Protein AF-A0A016VET6-F1 (afdb_monomer_lite)

Sequence (284 aa):
MSGPTLKRLGGAPPDKSAARKPKLEPAQPAVIEPADFYKMEDEIARSTTHAELEKTFLRESSALRAVLQKFIEGSKEPCSSEVLLNIARMRRCSRLAHYATAQLRAETTSRLEQVEAKYLHLQNSSSEIQHLQKEINRCLQFSAGDEDIDLIPLDEFYASAPEGVSRPEMTKNNEHEQRLARLTWEIAQRKALVDTLTEQEGRRNVLISSINGKEQRLKSLRSKISLLMTAAKPVQEALGVGNASASSAEQRSLFSLLPHDLSVLYVQAEAYRDIMEGEAKRRT

Organism: NCBI:txid53326

Structure (mmCIF, N/CA/C/O backbone):
data_AF-A0A016VET6-F1
#
_entry.id   AF-A0A016VET6-F1
#
loop_
_atom_site.group_PDB
_atom_site.id
_atom_site.type_symbol
_atom_site.label_atom_id
_atom_site.label_alt_id
_atom_site.label_comp_id
_atom_site.label_asym_id
_atom_site.label_entity_id
_atom_site.label_seq_id
_atom_site.pdbx_PDB_ins_code
_atom_site.Cartn_x
_atom_site.Cartn_y
_atom_site.Cartn_z
_atom_site.occupancy
_atom_site.B_iso_or_equiv
_atom_site.auth_seq_id
_atom_site.auth_comp_id
_atom_site.auth_asym_id
_atom_site.auth_atom_id
_atom_site.pdbx_PDB_model_num
ATOM 1 N N . MET A 1 1 ? -17.974 -33.853 26.322 1.00 38.91 1 MET A N 1
ATOM 2 C CA . MET A 1 1 ? -18.615 -35.166 26.094 1.00 38.91 1 MET A CA 1
ATOM 3 C C . MET A 1 1 ? -18.037 -36.154 27.096 1.00 38.91 1 MET A C 1
ATOM 5 O O . MET A 1 1 ? -16.822 -36.214 27.208 1.00 38.91 1 MET A O 1
ATOM 9 N N . SER A 1 2 ? -18.922 -36.866 27.795 1.00 40.97 2 SER A N 1
ATOM 10 C CA . SER A 1 2 ? -18.695 -37.969 28.748 1.00 40.97 2 SER A CA 1
ATOM 11 C C . SER A 1 2 ? -18.086 -37.647 30.117 1.00 40.97 2 SER A C 1
ATOM 13 O O . SER A 1 2 ? -16.900 -37.378 30.260 1.00 40.97 2 SER A O 1
ATOM 15 N N . GLY A 1 3 ? -18.961 -37.725 31.126 1.00 35.00 3 GLY A N 1
ATOM 16 C CA . GLY A 1 3 ? -18.628 -37.770 32.546 1.00 35.00 3 GLY A CA 1
ATOM 17 C C . GLY A 1 3 ? -18.344 -39.195 33.061 1.00 35.00 3 GLY A C 1
ATOM 18 O O . GLY A 1 3 ? -17.611 -39.939 32.418 1.00 35.00 3 GLY A O 1
ATOM 19 N N . PRO A 1 4 ? -18.868 -39.572 34.241 1.00 44.50 4 PRO A N 1
ATOM 20 C CA . PRO A 1 4 ? -18.058 -39.981 35.387 1.00 44.50 4 PRO A CA 1
ATOM 21 C C . PRO A 1 4 ? -18.156 -41.477 35.727 1.00 44.50 4 PRO A C 1
ATOM 23 O O . PRO A 1 4 ? -19.183 -42.119 35.513 1.00 44.50 4 PRO A O 1
ATOM 26 N N . THR A 1 5 ? -17.105 -42.019 36.346 1.00 37.84 5 THR A N 1
ATOM 27 C CA . THR A 1 5 ? -17.044 -43.418 36.792 1.00 37.84 5 THR A CA 1
ATOM 28 C C . THR A 1 5 ? -17.677 -43.585 38.178 1.00 37.84 5 THR A C 1
ATOM 30 O O . THR A 1 5 ? -17.186 -43.046 39.169 1.00 37.84 5 THR A O 1
ATOM 33 N N . LEU A 1 6 ? -18.762 -44.362 38.252 1.00 37.06 6 LEU A N 1
ATOM 34 C CA . LEU A 1 6 ? -19.444 -44.789 39.479 1.00 37.06 6 LEU A CA 1
ATOM 35 C C . LEU A 1 6 ? -19.159 -46.271 39.793 1.00 37.06 6 LEU A C 1
ATOM 37 O O . LEU A 1 6 ? -19.281 -47.126 38.925 1.00 37.06 6 LEU A O 1
ATOM 41 N N . LYS A 1 7 ? -18.944 -46.521 41.094 1.00 37.91 7 LYS A N 1
ATOM 42 C CA . LYS A 1 7 ? -19.316 -47.697 41.915 1.00 37.91 7 LYS A CA 1
ATOM 43 C C . LYS A 1 7 ? -18.710 -49.082 41.639 1.00 37.91 7 LYS A C 1
ATOM 45 O O . LYS A 1 7 ? -18.922 -49.702 40.603 1.00 37.91 7 LYS A O 1
ATOM 50 N N . ARG A 1 8 ? -18.241 -49.690 42.738 1.00 34.94 8 ARG A N 1
ATOM 51 C CA . ARG A 1 8 ? -18.535 -51.098 43.046 1.00 34.94 8 ARG A CA 1
ATOM 52 C C . ARG A 1 8 ? -18.863 -51.294 44.536 1.00 34.94 8 ARG A C 1
ATOM 54 O O . ARG A 1 8 ? -18.097 -50.897 45.405 1.00 34.94 8 ARG A O 1
ATOM 61 N N . LEU A 1 9 ? -20.044 -51.868 44.773 1.00 33.50 9 LEU A N 1
ATOM 62 C CA . LEU A 1 9 ? -20.514 -52.562 45.987 1.00 33.50 9 LEU A CA 1
ATOM 63 C C . LEU A 1 9 ? -19.736 -53.897 46.100 1.00 33.50 9 LEU A C 1
ATOM 65 O O . LEU A 1 9 ? -19.260 -54.377 45.076 1.00 33.50 9 LEU A O 1
ATOM 69 N N . GLY A 1 10 ? -19.570 -54.612 47.210 1.00 31.25 10 GLY A N 1
ATOM 70 C CA . GLY A 1 10 ? -20.070 -54.579 48.582 1.00 31.25 10 GLY A CA 1
ATOM 71 C C . GLY A 1 10 ? -19.630 -55.897 49.265 1.00 31.25 10 GLY A C 1
ATOM 72 O O . GLY A 1 10 ? -19.151 -56.805 48.585 1.00 31.25 10 GLY A O 1
ATOM 73 N N . GLY A 1 11 ? -19.793 -56.011 50.586 1.00 30.23 11 GLY A N 1
ATOM 74 C CA . GLY A 1 11 ? -19.609 -57.268 51.328 1.00 30.23 11 GLY A CA 1
ATOM 75 C C . GLY A 1 11 ? -19.603 -57.076 52.851 1.00 30.23 11 GLY A C 1
ATOM 76 O O . GLY A 1 11 ? -18.660 -56.518 53.394 1.00 30.23 11 GLY A O 1
ATOM 77 N N . ALA A 1 12 ? -20.661 -57.542 53.518 1.00 34.06 12 ALA A N 1
ATOM 78 C CA . ALA A 1 12 ? -20.808 -57.736 54.975 1.00 34.06 12 ALA A CA 1
ATOM 79 C C . ALA A 1 12 ? -20.996 -59.260 55.244 1.00 34.06 12 ALA A C 1
ATOM 81 O O . ALA A 1 12 ? -21.053 -59.979 54.240 1.00 34.06 12 ALA A O 1
ATOM 82 N N . PRO A 1 13 ? -21.201 -59.812 56.474 1.00 48.09 13 PRO A N 1
ATOM 83 C CA . PRO A 1 13 ? -21.278 -59.259 57.848 1.00 48.09 13 PRO A CA 1
ATOM 84 C C . PRO A 1 13 ? -20.472 -60.163 58.869 1.00 48.09 13 PRO A C 1
ATOM 86 O O . PRO A 1 13 ? -19.550 -60.826 58.392 1.00 48.09 13 PRO A O 1
ATOM 89 N N . PRO A 1 14 ? -20.689 -60.233 60.219 1.00 41.75 14 PRO A N 1
ATOM 90 C CA . PRO A 1 14 ? -21.959 -60.571 60.878 1.00 41.75 14 PRO A CA 1
ATOM 91 C C . PRO A 1 14 ? -22.360 -59.721 62.104 1.00 41.75 14 PRO A C 1
ATOM 93 O O . PRO A 1 14 ? -21.605 -58.959 62.700 1.00 41.75 14 PRO A O 1
ATOM 96 N N . ASP A 1 15 ? -23.629 -59.937 62.418 1.00 34.34 15 ASP A N 1
ATOM 97 C CA . ASP A 1 15 ? -24.565 -59.331 63.353 1.00 34.34 15 ASP A CA 1
ATOM 98 C C . ASP A 1 15 ? -24.332 -59.725 64.828 1.00 34.34 15 ASP A C 1
ATOM 100 O O . ASP A 1 15 ? -24.084 -60.894 65.131 1.00 34.34 15 ASP A O 1
ATOM 104 N N . LYS A 1 16 ? -24.485 -58.762 65.749 1.00 37.28 16 LYS A N 1
ATOM 105 C CA . LYS A 1 16 ? -24.926 -59.000 67.136 1.00 37.28 16 LYS A CA 1
ATOM 106 C C . LYS A 1 16 ? -25.811 -57.842 67.591 1.00 37.28 16 LYS A C 1
ATOM 108 O O . LYS A 1 16 ? -25.350 -56.830 68.117 1.00 37.28 16 LYS A O 1
ATOM 113 N N . SER A 1 17 ? -27.105 -58.038 67.396 1.00 37.56 17 SER A N 1
ATOM 114 C CA . SER A 1 17 ? -28.192 -57.287 68.006 1.00 37.56 17 SER A CA 1
ATOM 115 C C . SER A 1 17 ? -28.167 -57.384 69.540 1.00 37.56 17 SER A C 1
ATOM 117 O O . SER A 1 17 ? -28.213 -58.460 70.131 1.00 37.56 17 SER A O 1
ATOM 119 N N . ALA A 1 18 ? -28.147 -56.229 70.205 1.00 36.84 18 ALA A N 1
ATOM 120 C CA . ALA A 1 18 ? -28.558 -56.096 71.598 1.00 36.84 18 ALA A CA 1
ATOM 121 C C . ALA A 1 18 ? -29.359 -54.798 71.739 1.00 36.84 18 ALA A C 1
ATOM 123 O O . ALA A 1 18 ? -28.815 -53.696 71.794 1.00 36.84 18 ALA A O 1
ATOM 124 N N . ALA A 1 19 ? -30.683 -54.940 71.749 1.00 47.56 19 ALA A N 1
ATOM 125 C CA . ALA A 1 19 ? -31.620 -53.852 71.965 1.00 47.56 19 ALA A CA 1
ATOM 126 C C . ALA A 1 19 ? -31.453 -53.275 73.380 1.00 47.56 19 ALA A C 1
ATOM 128 O O . ALA A 1 19 ? -31.797 -53.921 74.371 1.00 47.56 19 ALA A O 1
ATOM 129 N N . ARG A 1 20 ? -30.982 -52.027 73.483 1.00 40.66 20 ARG A N 1
ATOM 130 C CA . ARG A 1 20 ? -31.076 -51.227 74.709 1.00 40.66 20 ARG A CA 1
ATOM 131 C C . ARG A 1 20 ? -31.883 -49.970 74.401 1.00 40.66 20 ARG A C 1
ATOM 133 O O . ARG A 1 20 ? -31.431 -49.104 73.662 1.00 40.66 20 ARG A O 1
ATOM 140 N N . LYS A 1 21 ? -33.104 -49.905 74.943 1.00 38.81 21 LYS A N 1
ATOM 141 C CA . LYS A 1 21 ? -33.993 -48.734 74.855 1.00 38.81 21 LYS A CA 1
ATOM 142 C C . LYS A 1 21 ? -33.238 -47.478 75.336 1.00 38.81 21 LYS A C 1
ATOM 144 O O . LYS A 1 21 ? -32.664 -47.541 76.428 1.00 38.81 21 LYS A O 1
ATOM 149 N N . PRO A 1 22 ? -33.227 -46.361 74.587 1.00 40.88 22 PRO A N 1
ATOM 150 C CA . PRO A 1 22 ? -32.581 -45.143 75.050 1.00 40.88 22 PRO A CA 1
ATOM 151 C C . PRO A 1 22 ? -33.448 -44.471 76.122 1.00 40.88 22 PRO A C 1
ATOM 153 O O . PRO A 1 22 ? -34.648 -44.267 75.942 1.00 40.88 22 PRO A O 1
ATOM 156 N N . LYS A 1 23 ? -32.823 -44.163 77.262 1.00 39.28 23 LYS A N 1
ATOM 157 C CA . LYS A 1 23 ? -33.368 -43.269 78.290 1.00 39.28 23 LYS A CA 1
ATOM 158 C C . LYS A 1 23 ? -33.544 -41.879 77.668 1.00 39.28 23 LYS A C 1
ATOM 160 O O . LYS A 1 23 ? -32.599 -41.374 77.069 1.00 39.28 23 LYS A O 1
ATOM 165 N N . LEU A 1 24 ? -34.723 -41.272 77.820 1.00 45.94 24 LEU A N 1
ATOM 166 C CA . LEU A 1 24 ? -34.895 -39.836 77.593 1.00 45.94 24 LEU A CA 1
ATOM 167 C C . LEU A 1 24 ? -34.082 -39.093 78.661 1.00 45.94 24 LEU A C 1
ATOM 169 O O . LEU A 1 24 ? -34.463 -39.090 79.830 1.00 45.94 24 LEU A O 1
ATOM 173 N N . GLU A 1 25 ? -32.972 -38.486 78.254 1.00 42.12 25 GLU A N 1
ATOM 174 C CA . GLU A 1 25 ? -32.328 -37.418 79.016 1.00 42.12 25 GLU A CA 1
ATOM 175 C C . GLU A 1 25 ? -32.887 -36.057 78.560 1.00 42.12 25 GLU A C 1
ATOM 177 O O . GLU A 1 25 ? -33.204 -35.892 77.377 1.00 42.12 25 GLU A O 1
ATOM 182 N N . PRO A 1 26 ? -33.055 -35.087 79.474 1.00 45.25 26 PRO A N 1
ATOM 183 C CA . PRO A 1 26 ? -33.607 -33.776 79.150 1.00 45.25 26 PRO A CA 1
ATOM 184 C C . PRO A 1 26 ? -32.674 -33.005 78.203 1.00 45.25 26 PRO A C 1
ATOM 186 O O . PRO A 1 26 ? -31.467 -32.928 78.427 1.00 45.25 26 PRO A O 1
ATOM 189 N N . ALA A 1 27 ? -33.249 -32.434 77.140 1.00 46.25 27 ALA A N 1
ATOM 190 C CA . ALA A 1 27 ? -32.542 -31.691 76.101 1.00 46.25 27 ALA A CA 1
ATOM 191 C C . ALA A 1 27 ? -31.673 -30.564 76.689 1.00 46.25 27 ALA A C 1
ATOM 193 O O . ALA A 1 27 ? -32.188 -29.601 77.259 1.00 46.25 27 ALA A O 1
ATOM 194 N N . GLN A 1 28 ? -30.355 -30.673 76.519 1.00 46.28 28 GLN A N 1
ATOM 195 C CA . GLN A 1 28 ? -29.432 -29.564 76.745 1.00 46.28 28 GLN A CA 1
ATOM 196 C C . GLN A 1 28 ? -29.498 -28.610 75.537 1.00 46.28 28 GLN A C 1
ATOM 198 O O . GLN A 1 28 ? -29.556 -29.084 74.399 1.00 46.28 28 GLN A O 1
ATOM 203 N N . PRO A 1 29 ? -29.522 -27.281 75.744 1.00 48.56 29 PRO A N 1
ATOM 204 C CA . PRO A 1 29 ? -29.595 -26.318 74.650 1.00 48.56 29 PRO A CA 1
ATOM 205 C C . PRO A 1 29 ? -28.344 -26.426 73.768 1.00 48.56 29 PRO A C 1
ATOM 207 O O . PRO A 1 29 ? -27.222 -26.390 74.269 1.00 48.56 29 PRO A O 1
ATOM 210 N N . ALA A 1 30 ? -28.542 -26.576 72.456 1.00 56.88 30 ALA A N 1
ATOM 211 C CA . ALA A 1 30 ? -27.460 -26.686 71.483 1.00 56.88 30 ALA A CA 1
ATOM 212 C C . ALA A 1 30 ? -26.544 -25.452 71.552 1.00 56.88 30 ALA A C 1
ATOM 214 O O . ALA A 1 30 ? -27.004 -24.319 71.394 1.00 56.88 30 ALA A O 1
ATOM 215 N N . VAL A 1 31 ? -25.251 -25.673 71.794 1.00 61.97 31 VAL A N 1
ATOM 216 C CA . VAL A 1 31 ? -24.234 -24.617 71.768 1.00 61.97 31 VAL A CA 1
ATOM 217 C C . VAL A 1 31 ? -24.027 -24.221 70.307 1.00 61.97 31 VAL A C 1
ATOM 219 O O . VAL A 1 31 ? -23.503 -25.000 69.517 1.00 61.97 31 VAL A O 1
ATOM 222 N N . ILE A 1 32 ? -24.510 -23.039 69.930 1.00 72.69 32 ILE A N 1
ATOM 223 C CA . ILE A 1 32 ? -24.330 -22.486 68.584 1.00 72.69 32 ILE A CA 1
ATOM 224 C C . ILE A 1 32 ? -22.882 -22.003 68.473 1.00 72.69 32 ILE A C 1
ATOM 226 O O . ILE A 1 32 ? -22.464 -21.132 69.238 1.00 72.69 32 ILE A O 1
ATOM 230 N N . GLU A 1 33 ? -22.126 -22.548 67.521 1.00 80.00 33 GLU A N 1
ATOM 231 C CA . GLU A 1 33 ? -20.772 -22.082 67.222 1.00 80.00 33 GLU A CA 1
ATOM 232 C C . GLU A 1 33 ? -20.802 -20.615 66.748 1.00 80.00 33 GLU A C 1
ATOM 234 O O . GLU A 1 33 ? -21.659 -20.250 65.933 1.00 80.00 33 GLU A O 1
ATOM 239 N N . PRO A 1 34 ? -19.871 -19.749 67.195 1.00 78.75 34 PRO A N 1
ATOM 240 C CA . PRO A 1 34 ? -19.883 -18.328 66.843 1.00 78.75 34 PRO A CA 1
ATOM 241 C C . PRO A 1 34 ? -19.919 -18.074 65.332 1.00 78.75 34 PRO A C 1
ATOM 243 O O . PRO A 1 34 ? -20.611 -17.169 64.874 1.00 78.75 34 PRO A O 1
ATOM 246 N N . ALA A 1 35 ? -19.222 -18.896 64.543 1.00 79.50 35 ALA A N 1
ATOM 247 C CA . ALA A 1 35 ? -19.215 -18.790 63.086 1.00 79.50 35 ALA A CA 1
ATOM 248 C C . ALA A 1 35 ? -20.601 -19.030 62.467 1.00 79.50 35 ALA A C 1
ATOM 250 O O . ALA A 1 35 ? -20.971 -18.356 61.508 1.00 79.50 35 ALA A O 1
ATOM 251 N N . ASP A 1 36 ? -21.379 -19.958 63.019 1.00 82.94 36 ASP A N 1
ATOM 252 C CA . ASP A 1 36 ? -22.717 -20.274 62.521 1.00 82.94 36 ASP A CA 1
ATOM 253 C C . ASP A 1 36 ? -23.742 -19.231 62.976 1.00 82.94 36 ASP A C 1
ATOM 255 O O . ASP A 1 36 ? -24.649 -18.888 62.219 1.00 82.94 36 ASP A O 1
ATOM 259 N N . PHE A 1 37 ? -23.535 -18.622 64.147 1.00 78.94 37 PHE A N 1
ATOM 260 C CA . PHE A 1 37 ? -24.298 -17.449 64.570 1.00 78.94 37 PHE A CA 1
ATOM 261 C C . PHE A 1 37 ? -24.098 -16.253 63.626 1.00 78.94 37 PHE A C 1
ATOM 263 O O . PHE A 1 37 ? -25.077 -15.627 63.220 1.00 78.94 37 PHE A O 1
ATOM 270 N N . TYR A 1 38 ? -22.854 -15.948 63.237 1.00 80.44 38 TYR A N 1
ATOM 271 C CA . TYR A 1 38 ? -22.579 -14.852 62.300 1.00 80.44 38 TYR A CA 1
ATOM 272 C C . TYR A 1 38 ? -23.139 -15.125 60.902 1.00 80.44 38 TYR A C 1
ATOM 274 O O . TYR A 1 38 ? -23.712 -14.224 60.305 1.00 80.44 38 TYR A O 1
ATOM 282 N N . LYS A 1 39 ? -23.073 -16.366 60.403 1.00 82.00 39 LYS A N 1
ATOM 283 C CA . LYS A 1 39 ? -23.733 -16.735 59.136 1.00 82.00 39 LYS A CA 1
ATOM 284 C C . LYS A 1 39 ? -25.246 -16.549 59.202 1.00 82.00 39 LYS A C 1
ATOM 286 O O . LYS A 1 39 ? -25.833 -16.016 58.266 1.00 82.00 39 LYS A O 1
ATOM 291 N N . MET A 1 40 ? -25.868 -16.954 60.308 1.00 81.62 40 MET A N 1
ATOM 292 C CA . MET A 1 40 ? -27.303 -16.770 60.511 1.00 81.62 40 MET A CA 1
ATOM 293 C C . MET A 1 40 ? -27.668 -15.280 60.571 1.00 81.62 40 MET A C 1
ATOM 295 O O . MET A 1 40 ? -28.664 -14.863 59.987 1.00 81.62 40 MET A O 1
ATOM 299 N N . GLU A 1 41 ? -26.865 -14.450 61.243 1.00 76.94 41 GLU A N 1
ATOM 300 C CA . GLU A 1 41 ? -27.060 -12.995 61.236 1.00 76.94 41 GLU A CA 1
ATOM 301 C C . GLU A 1 41 ? -26.854 -12.369 59.856 1.00 76.94 41 GLU A C 1
ATOM 303 O O . GLU A 1 41 ? -27.620 -11.479 59.487 1.00 76.94 41 GLU A O 1
ATOM 308 N N . ASP A 1 42 ? -25.886 -12.851 59.082 1.00 79.88 42 ASP A N 1
ATOM 309 C CA . ASP A 1 42 ? -25.648 -12.412 57.710 1.00 79.88 42 ASP A CA 1
ATOM 310 C C . ASP A 1 42 ? -26.829 -12.769 56.797 1.00 79.88 42 ASP A C 1
ATOM 312 O O . ASP A 1 42 ? -27.259 -11.947 55.989 1.00 79.88 42 ASP A O 1
ATOM 316 N N . GLU A 1 43 ? -27.400 -13.967 56.941 1.00 83.50 43 GLU A N 1
ATOM 317 C CA . GLU A 1 43 ? -28.616 -14.381 56.231 1.00 83.50 43 GLU A CA 1
ATOM 318 C C . GLU A 1 43 ? -29.831 -13.544 56.635 1.00 83.50 43 GLU A C 1
ATOM 320 O O . GLU A 1 43 ? -30.611 -13.126 55.775 1.00 83.50 43 GLU A O 1
ATOM 325 N N . ILE A 1 44 ? -29.978 -13.227 57.924 1.00 80.69 44 ILE A N 1
ATOM 326 C CA . ILE A 1 44 ? -31.025 -12.321 58.412 1.00 80.69 44 ILE A CA 1
ATOM 327 C C . ILE A 1 44 ? -30.828 -10.923 57.818 1.00 80.69 44 ILE A C 1
ATOM 329 O O . ILE A 1 44 ? -31.785 -10.319 57.342 1.00 80.69 44 ILE A O 1
ATOM 333 N N . ALA A 1 45 ? -29.600 -10.408 57.784 1.00 79.00 45 ALA A N 1
ATOM 334 C CA . ALA A 1 45 ? -29.313 -9.097 57.213 1.00 79.00 45 ALA A CA 1
ATOM 335 C C . ALA A 1 45 ? -29.557 -9.040 55.695 1.00 79.00 45 ALA A C 1
ATOM 337 O O . ALA A 1 45 ? -29.942 -7.992 55.187 1.00 79.00 45 ALA A O 1
ATOM 338 N N . ARG A 1 46 ? -29.351 -10.149 54.973 1.00 76.12 46 ARG A N 1
ATOM 339 C CA . ARG A 1 46 ? -29.624 -10.246 53.527 1.00 76.12 46 ARG A CA 1
ATOM 340 C C . ARG A 1 46 ? -31.105 -10.425 53.203 1.00 76.12 46 ARG A C 1
ATOM 342 O O . ARG A 1 46 ? -31.555 -9.946 52.170 1.00 76.12 46 ARG A O 1
ATOM 349 N N . SER A 1 47 ? -31.841 -11.144 54.046 1.00 82.31 47 SER A N 1
ATOM 350 C CA . SER A 1 47 ? -33.269 -11.417 53.836 1.00 82.31 47 SER A CA 1
ATOM 351 C C . SER A 1 47 ? -34.171 -10.287 54.320 1.00 82.31 47 SER A C 1
ATOM 353 O O . SER A 1 47 ? -35.246 -10.097 53.759 1.00 82.31 47 SER A O 1
ATOM 355 N N . THR A 1 48 ? -33.741 -9.523 55.328 1.00 82.94 48 THR A N 1
ATOM 356 C CA . THR A 1 48 ? -34.532 -8.406 55.850 1.00 82.94 48 THR A CA 1
ATOM 357 C C . THR A 1 48 ? -34.313 -7.168 54.994 1.00 82.94 48 THR A C 1
ATOM 359 O O . THR A 1 48 ? -33.192 -6.679 54.851 1.00 82.94 48 THR A O 1
ATOM 362 N N . THR A 1 49 ? -35.392 -6.614 54.456 1.00 87.44 49 THR A N 1
ATOM 363 C CA . THR A 1 49 ? -35.320 -5.376 53.677 1.00 87.44 49 THR A CA 1
ATOM 364 C C . THR A 1 49 ? -35.109 -4.161 54.586 1.00 87.44 49 THR A C 1
ATOM 366 O O . THR A 1 49 ? -35.557 -4.134 55.736 1.00 87.44 49 THR A O 1
ATOM 369 N N . HIS A 1 50 ? -34.479 -3.097 54.068 1.00 87.56 50 HIS A N 1
ATOM 370 C CA . HIS A 1 50 ? -34.345 -1.829 54.805 1.00 87.56 50 HIS A CA 1
ATOM 371 C C . HIS A 1 50 ? -35.697 -1.280 55.278 1.00 87.56 50 HIS A C 1
ATOM 373 O O . HIS A 1 50 ? -35.774 -0.750 56.381 1.00 87.56 50 HIS A O 1
ATOM 379 N N . ALA A 1 51 ? -36.766 -1.472 54.499 1.00 89.25 51 ALA A N 1
ATOM 380 C CA . ALA A 1 51 ? -38.122 -1.062 54.867 1.00 89.25 51 ALA A CA 1
ATOM 381 C C . ALA A 1 51 ? -38.674 -1.847 56.075 1.00 89.25 51 ALA A C 1
ATOM 383 O O . ALA A 1 51 ? -39.349 -1.288 56.941 1.00 89.25 51 ALA A O 1
ATOM 384 N N . GLU A 1 52 ? -38.374 -3.143 56.178 1.00 89.31 52 GLU A N 1
ATOM 385 C CA . GLU A 1 52 ? -38.760 -3.969 57.329 1.00 89.31 52 GLU A CA 1
ATOM 386 C C . GLU A 1 52 ? -37.937 -3.630 58.579 1.00 89.31 52 GLU A C 1
ATOM 388 O O . GLU A 1 52 ? -38.491 -3.545 59.681 1.00 89.31 52 GLU A O 1
ATOM 393 N N . LEU A 1 53 ? -36.635 -3.375 58.420 1.00 89.62 53 LEU A N 1
ATOM 394 C CA . LEU A 1 53 ? -35.770 -2.893 59.504 1.00 89.62 53 LEU A CA 1
ATOM 395 C C . LEU A 1 53 ? -36.219 -1.518 60.013 1.00 89.62 53 LEU A C 1
ATOM 397 O O . LEU A 1 53 ? -36.254 -1.284 61.219 1.00 89.62 53 LEU A O 1
ATOM 401 N N . GLU A 1 54 ? -36.626 -0.623 59.116 1.00 90.81 54 GLU A N 1
ATOM 402 C CA . GLU A 1 54 ? -37.179 0.682 59.473 1.00 90.81 54 GLU A CA 1
ATOM 403 C C . GLU A 1 54 ? -38.507 0.538 60.226 1.00 90.81 54 GLU A C 1
ATOM 405 O O . GLU A 1 54 ? -38.679 1.104 61.307 1.00 90.81 54 GLU A O 1
ATOM 410 N N . LYS A 1 55 ? -39.431 -0.282 59.714 1.00 92.31 55 LYS A N 1
ATOM 411 C CA . LYS A 1 55 ? -40.731 -0.529 60.353 1.00 92.31 55 LYS A CA 1
ATOM 412 C C . LYS A 1 55 ? -40.578 -1.114 61.757 1.00 92.31 55 LYS A C 1
ATOM 414 O O . LYS A 1 55 ? -41.281 -0.702 62.682 1.00 92.31 55 LYS A O 1
ATOM 419 N N . THR A 1 56 ? -39.669 -2.072 61.927 1.00 90.62 56 THR A N 1
ATOM 420 C CA . THR A 1 56 ? -39.375 -2.666 63.237 1.00 90.62 56 THR A CA 1
ATOM 421 C C . THR A 1 56 ? -38.720 -1.647 64.165 1.00 90.62 56 THR A C 1
ATOM 423 O O . THR A 1 56 ? -39.183 -1.484 65.292 1.00 90.62 56 THR A O 1
ATOM 426 N N . PHE A 1 57 ? -37.739 -0.876 63.693 1.00 93.56 57 PHE A N 1
ATOM 427 C CA . PHE A 1 57 ? -37.104 0.182 64.478 1.00 93.56 57 PHE A CA 1
ATOM 428 C C . PHE A 1 57 ? -38.101 1.253 64.946 1.00 93.56 57 PHE A C 1
ATOM 430 O O . PHE A 1 57 ? -38.095 1.630 66.120 1.00 93.56 57 PHE A O 1
ATOM 437 N N . LEU A 1 58 ? -38.995 1.711 64.065 1.00 93.88 58 LEU A N 1
ATOM 438 C CA . LEU A 1 58 ? -40.047 2.674 64.397 1.00 93.88 58 LEU A CA 1
ATOM 439 C C . LEU A 1 58 ? -41.026 2.113 65.432 1.00 93.88 58 LEU A C 1
ATOM 441 O O . LEU A 1 58 ? -41.378 2.822 66.378 1.00 93.88 58 LEU A O 1
ATOM 445 N N . ARG A 1 59 ? -41.417 0.837 65.307 1.00 93.50 59 ARG A N 1
ATOM 446 C CA . ARG A 1 59 ? -42.276 0.159 66.287 1.00 93.50 59 ARG A CA 1
ATOM 447 C C . ARG A 1 59 ? -41.627 0.137 67.669 1.00 93.50 59 ARG A C 1
ATOM 449 O O . ARG A 1 59 ? -42.229 0.632 68.620 1.00 93.50 59 ARG A O 1
ATOM 456 N N . GLU A 1 60 ? -40.401 -0.371 67.786 1.00 92.06 60 GLU A N 1
ATOM 457 C CA . GLU A 1 60 ? -39.716 -0.460 69.085 1.00 92.06 60 GLU A CA 1
ATOM 458 C C . GLU A 1 60 ? -39.387 0.939 69.654 1.00 92.06 60 GLU A C 1
ATOM 460 O O . GLU A 1 60 ? -39.512 1.160 70.857 1.00 92.06 60 GLU A O 1
ATOM 465 N N . SER A 1 61 ? -39.058 1.922 68.802 1.00 93.00 61 SER A N 1
ATOM 466 C CA . SER A 1 61 ? -38.855 3.327 69.199 1.00 93.00 61 SER A CA 1
ATOM 467 C C . SER A 1 61 ? -40.131 3.975 69.739 1.00 93.00 61 SER A C 1
ATOM 469 O O . SER A 1 61 ? -40.078 4.732 70.709 1.00 93.00 61 SER A O 1
ATOM 471 N N . SER A 1 62 ? -41.281 3.701 69.119 1.00 92.31 62 SER A N 1
ATOM 472 C CA . SER A 1 62 ? -42.578 4.213 69.572 1.00 92.31 62 SER A CA 1
ATOM 473 C C . SER A 1 62 ? -42.999 3.592 70.907 1.00 92.31 62 SER A C 1
ATOM 475 O O . SER A 1 62 ? -43.461 4.309 71.794 1.00 92.31 62 SER A O 1
ATOM 477 N N . ALA A 1 63 ? -42.742 2.292 71.093 1.00 89.50 63 ALA A N 1
ATOM 478 C CA . ALA A 1 63 ? -42.976 1.592 72.352 1.00 89.50 63 ALA A CA 1
ATOM 479 C C . ALA A 1 63 ? -42.077 2.141 73.470 1.00 89.50 63 ALA A C 1
ATOM 481 O O . ALA A 1 63 ? -42.557 2.434 74.564 1.00 89.50 63 ALA A O 1
ATOM 482 N N . LEU A 1 64 ? -40.791 2.369 73.179 1.00 88.81 64 LEU A N 1
ATOM 483 C CA . LEU A 1 64 ? -39.856 3.002 74.109 1.00 88.81 64 LEU A CA 1
ATOM 484 C C . LEU A 1 64 ? -40.310 4.418 74.492 1.00 88.81 64 LEU A C 1
ATOM 486 O O . LEU A 1 64 ? -40.332 4.753 75.674 1.00 88.81 64 LEU A O 1
ATOM 490 N N . ARG A 1 65 ? -40.724 5.234 73.513 1.00 89.12 65 ARG A N 1
ATOM 491 C CA . ARG A 1 65 ? -41.263 6.582 73.757 1.00 89.12 65 ARG A CA 1
ATOM 492 C C . ARG A 1 65 ? -42.490 6.559 74.665 1.00 89.12 65 ARG A C 1
ATOM 494 O O . ARG A 1 65 ? -42.562 7.368 75.582 1.00 89.12 65 ARG A O 1
ATOM 501 N N . ALA A 1 66 ? -43.415 5.623 74.458 1.00 88.00 66 ALA A N 1
ATOM 502 C CA . ALA A 1 66 ? -44.607 5.492 75.293 1.00 88.00 66 ALA A CA 1
ATOM 503 C C . ALA A 1 66 ? -44.273 5.126 76.752 1.00 88.00 66 ALA A C 1
ATOM 505 O O . ALA A 1 66 ? -44.903 5.640 77.675 1.00 88.00 66 ALA A O 1
ATOM 506 N N . VAL A 1 67 ? -43.272 4.267 76.976 1.00 85.94 67 VAL A N 1
ATOM 507 C CA . VAL A 1 67 ? -42.820 3.915 78.334 1.00 85.94 67 VAL A CA 1
ATOM 508 C C . VAL A 1 67 ? -42.112 5.091 79.008 1.00 85.94 67 VAL A C 1
ATOM 510 O O . VAL A 1 67 ? -42.398 5.391 80.165 1.00 85.94 67 VAL A O 1
ATOM 513 N N . LEU A 1 68 ? -41.245 5.802 78.282 1.00 83.56 68 LEU A N 1
ATOM 514 C CA . LEU A 1 68 ? -40.577 7.003 78.791 1.00 83.56 68 LEU A CA 1
ATOM 515 C C . LEU A 1 68 ? -41.579 8.111 79.144 1.00 83.56 68 LEU A C 1
ATOM 517 O O . LEU A 1 68 ? -41.430 8.757 80.175 1.00 83.56 68 LEU A O 1
ATOM 521 N N . GLN A 1 69 ? -42.631 8.285 78.342 1.00 86.69 69 GLN A N 1
ATOM 522 C CA . GLN A 1 69 ? -43.703 9.243 78.615 1.00 86.69 69 GLN A CA 1
ATOM 523 C C . GLN A 1 69 ? -44.429 8.928 79.934 1.00 86.69 69 GLN A C 1
ATOM 525 O O . GLN A 1 69 ? -44.577 9.803 80.782 1.00 86.69 69 GLN A O 1
ATOM 530 N N . LYS A 1 70 ? -44.785 7.657 80.166 1.00 83.56 70 LYS A N 1
ATOM 531 C CA . LYS A 1 70 ? -45.396 7.205 81.432 1.00 83.56 70 LYS A CA 1
ATOM 532 C C . LYS A 1 70 ? -44.472 7.369 82.642 1.00 83.56 70 LYS A C 1
ATOM 534 O O . LYS A 1 70 ? -44.942 7.560 83.761 1.00 83.56 70 LYS A O 1
ATOM 539 N N . PHE A 1 71 ? -43.161 7.265 82.435 1.00 82.00 71 PHE A N 1
ATOM 540 C CA . PHE A 1 71 ? -42.172 7.525 83.478 1.00 82.00 71 PHE A CA 1
ATOM 541 C C . PHE A 1 71 ? -42.116 9.016 83.842 1.00 82.00 71 PHE A C 1
ATOM 543 O O . PHE A 1 71 ? -42.144 9.357 85.022 1.00 82.00 71 PHE A O 1
ATOM 550 N N . ILE A 1 72 ? -42.127 9.905 82.840 1.00 83.31 72 ILE A N 1
ATOM 551 C CA . ILE A 1 72 ? -42.192 11.365 83.033 1.00 83.31 72 ILE A CA 1
ATOM 552 C C . ILE A 1 72 ? -43.469 11.769 83.794 1.00 83.31 72 ILE A C 1
ATOM 554 O O . ILE A 1 72 ? -43.427 12.661 84.636 1.00 83.31 72 ILE A O 1
ATOM 558 N N . GLU A 1 73 ? -44.583 11.078 83.550 1.00 85.38 73 GLU A N 1
ATOM 559 C CA . GLU A 1 73 ? -45.885 11.306 84.198 1.00 85.38 73 GLU A CA 1
ATOM 560 C C . GLU A 1 73 ? -45.983 10.772 85.648 1.00 85.38 73 GLU A C 1
ATOM 562 O O . GLU A 1 73 ? -47.033 10.898 86.277 1.00 85.38 73 GLU A O 1
ATOM 567 N N . GLY A 1 74 ? -44.899 10.224 86.220 1.00 75.88 74 GLY A N 1
ATOM 568 C CA . GLY A 1 74 ? -44.800 9.908 87.656 1.00 75.88 74 GLY A CA 1
ATOM 569 C C . GLY A 1 74 ? -44.807 8.420 88.029 1.00 75.88 74 GLY A C 1
ATOM 570 O O . GLY A 1 74 ? -44.928 8.088 89.211 1.00 75.88 74 GLY A O 1
ATOM 571 N N . SER A 1 75 ? -44.661 7.508 87.061 1.00 73.44 75 SER A N 1
ATOM 572 C CA . SER A 1 75 ? -44.475 6.073 87.333 1.00 73.44 75 SER A CA 1
ATOM 573 C C . SER A 1 75 ? -43.109 5.776 87.983 1.00 73.44 75 SER A C 1
ATOM 575 O O . SER A 1 75 ? -42.090 6.335 87.585 1.00 73.44 75 SER A O 1
ATOM 577 N N . LYS A 1 76 ? -43.066 4.867 88.973 1.00 62.84 76 LYS A N 1
ATOM 578 C CA . LYS A 1 76 ? -41.865 4.560 89.786 1.00 62.84 76 LYS A CA 1
ATOM 579 C C . LYS A 1 76 ? -40.968 3.433 89.253 1.00 62.84 76 LYS A C 1
ATOM 581 O O . LYS A 1 76 ? -39.950 3.150 89.879 1.00 62.84 76 LYS A O 1
ATOM 586 N N . GLU A 1 77 ? -41.293 2.807 88.123 1.00 63.47 77 GLU A N 1
ATOM 587 C CA . GLU A 1 77 ? -40.472 1.732 87.539 1.00 63.47 77 GLU A CA 1
ATOM 588 C C . GLU A 1 77 ? -39.763 2.196 86.250 1.00 63.47 77 GLU A C 1
ATOM 590 O O . GLU A 1 77 ? -40.316 2.067 85.158 1.00 63.47 77 GLU A O 1
ATOM 595 N N . PRO A 1 78 ? -38.536 2.751 86.343 1.00 59.31 78 PRO A N 1
ATOM 596 C CA . PRO A 1 78 ? -37.813 3.310 85.193 1.00 59.31 78 PRO A CA 1
ATOM 597 C C . PRO A 1 78 ? -37.289 2.266 84.200 1.00 59.31 78 PRO A C 1
ATOM 599 O O . PRO A 1 78 ? -37.007 2.602 83.052 1.00 59.31 78 PRO A O 1
ATOM 602 N N . CYS A 1 79 ? -37.083 1.020 84.634 1.00 65.44 79 CYS A N 1
ATOM 603 C CA . CYS A 1 79 ? -36.271 0.054 83.895 1.00 65.44 79 CYS A CA 1
ATOM 604 C C . CYS A 1 79 ? -36.895 -1.345 83.925 1.00 65.44 79 CYS A C 1
ATOM 606 O O . CYS A 1 79 ? -36.416 -2.252 84.604 1.00 65.44 79 CYS A O 1
ATOM 608 N N . SER A 1 80 ? -37.993 -1.511 83.188 1.00 76.69 80 SER A N 1
ATOM 609 C CA . SER A 1 80 ? -38.547 -2.838 82.908 1.00 76.69 80 SER A CA 1
ATOM 610 C C . SER A 1 80 ? -37.640 -3.601 81.935 1.00 76.69 80 SER A C 1
ATOM 612 O O . SER A 1 80 ? -37.011 -3.011 81.050 1.00 76.69 80 SER A O 1
ATOM 614 N N . SER A 1 81 ? -37.621 -4.932 82.051 1.00 83.00 81 SER A N 1
ATOM 615 C CA . SER A 1 81 ? -36.977 -5.836 81.086 1.00 83.00 81 SER A CA 1
ATOM 616 C C . SER A 1 81 ? -37.397 -5.533 79.635 1.00 83.00 81 SER A C 1
ATOM 618 O O . SER A 1 81 ? -36.584 -5.632 78.715 1.00 83.00 81 SER A O 1
ATOM 620 N N . GLU A 1 82 ? -38.628 -5.053 79.431 1.00 82.06 82 GLU A N 1
ATOM 621 C CA . GLU A 1 82 ? -39.157 -4.657 78.120 1.00 82.06 82 GLU A CA 1
ATOM 622 C C . GLU A 1 82 ? -38.439 -3.441 77.511 1.00 82.06 82 GLU A C 1
ATOM 624 O O . GLU A 1 82 ? -38.201 -3.404 76.304 1.00 82.06 82 GLU A O 1
ATOM 629 N N . VAL A 1 83 ? -38.032 -2.463 78.328 1.00 85.00 83 VAL A N 1
ATOM 630 C CA . VAL A 1 83 ? -37.293 -1.271 77.870 1.00 85.00 83 VAL A CA 1
ATOM 631 C C . VAL A 1 83 ? -35.916 -1.673 77.350 1.00 85.00 83 VAL A C 1
ATOM 633 O O . VAL A 1 83 ? -35.510 -1.260 76.261 1.00 85.00 83 VAL A O 1
ATOM 636 N N . LEU A 1 84 ? -35.219 -2.531 78.098 1.00 86.88 84 LEU A N 1
ATOM 637 C CA . LEU A 1 84 ? -33.921 -3.075 77.700 1.00 86.88 84 LEU A CA 1
ATOM 638 C C . LEU A 1 84 ? -34.035 -3.912 76.421 1.00 86.88 84 LEU A C 1
ATOM 640 O O . LEU A 1 84 ? -33.179 -3.809 75.539 1.00 86.88 84 LEU A O 1
ATOM 644 N N . LEU A 1 85 ? -35.113 -4.689 76.282 1.00 89.25 85 LEU A N 1
ATOM 645 C CA . LEU A 1 85 ? -35.389 -5.479 75.086 1.00 89.25 85 LEU A CA 1
ATOM 646 C C . LEU A 1 85 ? -35.650 -4.597 73.855 1.00 89.25 85 LEU A C 1
ATOM 648 O O . LEU A 1 85 ? -35.091 -4.870 72.792 1.00 89.25 85 LEU A O 1
ATOM 652 N N . ASN A 1 86 ? -36.427 -3.518 73.993 1.00 88.31 86 ASN A N 1
ATOM 653 C CA . ASN A 1 86 ? -36.679 -2.560 72.911 1.00 88.31 86 ASN A CA 1
ATOM 654 C C . ASN A 1 86 ? -35.373 -1.894 72.448 1.00 88.31 86 ASN A C 1
ATOM 656 O O . ASN A 1 86 ? -35.089 -1.852 71.251 1.00 88.31 86 ASN A O 1
ATOM 660 N N . ILE A 1 87 ? -34.525 -1.450 73.385 1.00 89.38 87 ILE A N 1
ATOM 661 C CA . ILE A 1 87 ? -33.212 -0.859 73.074 1.00 89.38 87 ILE A CA 1
ATOM 662 C C . ILE A 1 87 ? -32.303 -1.882 72.376 1.00 89.38 87 ILE A C 1
ATOM 664 O O . ILE A 1 87 ? -31.657 -1.558 71.376 1.00 89.38 87 ILE A O 1
ATOM 668 N N . ALA A 1 88 ? -32.261 -3.127 72.858 1.00 91.19 88 ALA A N 1
ATOM 669 C CA . ALA A 1 88 ? -31.475 -4.193 72.240 1.00 91.19 88 ALA A CA 1
ATOM 670 C C . ALA A 1 88 ? -31.948 -4.503 70.809 1.00 91.19 88 ALA A C 1
ATOM 672 O O . ALA A 1 88 ? -31.124 -4.643 69.902 1.00 91.19 88 ALA A O 1
ATOM 673 N N . ARG A 1 89 ? -33.267 -4.543 70.579 1.00 90.50 89 ARG A N 1
ATOM 674 C CA . ARG A 1 89 ? -33.860 -4.730 69.246 1.00 90.50 89 ARG A CA 1
ATOM 675 C C . ARG A 1 89 ? -33.552 -3.566 68.312 1.00 90.50 89 ARG A C 1
ATOM 677 O O . ARG A 1 89 ? -33.162 -3.810 67.174 1.00 90.50 89 ARG A O 1
ATOM 684 N N . MET A 1 90 ? -33.643 -2.323 68.785 1.00 91.69 90 MET A N 1
ATOM 685 C CA . MET A 1 90 ? -33.269 -1.139 68.004 1.00 91.69 90 MET A CA 1
ATOM 686 C C . MET A 1 90 ? -31.791 -1.173 67.599 1.00 91.69 90 MET A C 1
ATOM 688 O O . MET A 1 90 ? -31.479 -1.014 66.421 1.00 91.69 90 MET A O 1
ATOM 692 N N . ARG A 1 91 ? -30.880 -1.465 68.541 1.00 92.94 91 ARG A N 1
ATOM 693 C CA . ARG A 1 91 ? -29.441 -1.619 68.250 1.00 92.94 91 ARG A CA 1
ATOM 694 C C . ARG A 1 91 ? -29.181 -2.725 67.231 1.00 92.94 91 ARG A C 1
ATOM 696 O O . ARG A 1 91 ? -28.347 -2.550 66.343 1.00 92.94 91 ARG A O 1
ATOM 703 N N . ARG A 1 92 ? -29.902 -3.847 67.336 1.00 89.62 92 ARG A N 1
ATOM 704 C CA . ARG A 1 92 ? -29.828 -4.941 66.362 1.00 89.62 92 ARG A CA 1
ATOM 705 C C . ARG A 1 92 ? -30.290 -4.488 64.976 1.00 89.62 92 ARG A C 1
ATOM 707 O O . ARG A 1 92 ? -29.576 -4.742 64.015 1.00 89.62 92 ARG A O 1
ATOM 714 N N . CYS A 1 93 ? -31.409 -3.768 64.871 1.00 90.19 93 CYS A N 1
ATOM 715 C CA . CYS A 1 93 ? -31.895 -3.228 63.596 1.00 90.19 93 CYS A CA 1
ATOM 716 C C . CYS A 1 93 ? -30.866 -2.288 62.951 1.00 90.19 93 CYS A C 1
ATOM 718 O O . CYS A 1 93 ? -30.566 -2.434 61.769 1.00 90.19 93 CYS A O 1
ATOM 720 N N . SER A 1 94 ? -30.257 -1.383 63.728 1.00 91.06 94 SER A N 1
ATOM 721 C CA . SER A 1 94 ? -29.198 -0.496 63.227 1.00 91.06 94 SER A CA 1
ATOM 722 C C . SER A 1 94 ? -27.971 -1.272 62.740 1.00 91.06 94 SER A C 1
ATOM 724 O O . SER A 1 94 ? -27.449 -0.976 61.668 1.00 91.06 94 SER A O 1
ATOM 726 N N . ARG A 1 95 ? -27.524 -2.296 63.484 1.00 90.19 95 ARG A N 1
ATOM 727 C CA . ARG A 1 95 ? -26.406 -3.154 63.060 1.00 90.19 95 ARG A CA 1
ATOM 728 C C . ARG A 1 95 ? -26.712 -3.862 61.740 1.00 90.19 95 ARG A C 1
ATOM 730 O O . ARG A 1 95 ? -25.881 -3.819 60.837 1.00 90.19 95 ARG A O 1
ATOM 737 N N . LEU A 1 96 ? -27.893 -4.473 61.628 1.00 89.69 96 LEU A N 1
ATOM 738 C CA . LEU A 1 96 ? -28.322 -5.173 60.414 1.00 89.69 96 LEU A CA 1
ATOM 739 C C . LEU A 1 96 ? -28.399 -4.217 59.217 1.00 89.69 96 LEU A C 1
ATOM 741 O O . LEU A 1 96 ? -27.893 -4.546 58.150 1.00 89.69 96 LEU A O 1
ATOM 745 N N . ALA A 1 97 ? -28.927 -3.003 59.404 1.00 89.12 97 ALA A N 1
ATOM 746 C CA . ALA A 1 97 ? -29.001 -1.997 58.345 1.00 89.12 97 ALA A CA 1
ATOM 747 C C . ALA A 1 97 ? -27.609 -1.541 57.869 1.00 89.12 97 ALA A C 1
ATOM 749 O O . ALA A 1 97 ? -27.360 -1.447 56.664 1.00 89.12 97 ALA A O 1
ATOM 750 N N . HIS A 1 98 ? -26.678 -1.284 58.796 1.00 89.62 98 HIS A N 1
ATOM 751 C CA . HIS A 1 98 ? -25.298 -0.934 58.446 1.00 89.62 98 HIS A CA 1
ATOM 752 C C . HIS A 1 98 ? -24.592 -2.067 57.704 1.00 89.62 98 HIS A C 1
ATOM 754 O O . HIS A 1 98 ? -23.938 -1.815 56.693 1.00 89.62 98 HIS A O 1
ATOM 760 N N . TYR A 1 99 ? -24.762 -3.304 58.172 1.00 88.50 99 TYR A N 1
ATOM 761 C CA . TYR A 1 99 ? -24.179 -4.479 57.539 1.00 88.50 99 TYR A CA 1
ATOM 762 C C . TYR A 1 99 ? -24.730 -4.697 56.122 1.00 88.50 99 TYR A C 1
ATOM 764 O O . TYR A 1 99 ? -23.955 -4.786 55.172 1.00 88.50 99 TYR A O 1
ATOM 772 N N . ALA A 1 100 ? -26.056 -4.691 55.952 1.00 86.88 100 ALA A N 1
ATOM 773 C CA . ALA A 1 100 ? -26.695 -4.837 54.644 1.00 86.88 100 ALA A CA 1
ATOM 774 C C . ALA A 1 100 ? -26.241 -3.740 53.664 1.00 86.88 100 ALA A C 1
ATOM 776 O O . ALA A 1 100 ? -25.923 -4.016 52.510 1.00 86.88 100 ALA A O 1
ATOM 777 N N . THR A 1 101 ? -26.117 -2.497 54.140 1.00 90.00 101 THR A N 1
ATOM 778 C CA . THR A 1 101 ? -25.607 -1.377 53.331 1.00 90.00 101 THR A CA 1
ATOM 779 C C . THR A 1 101 ? -24.146 -1.578 52.920 1.00 90.00 101 THR A C 1
ATOM 781 O O . THR A 1 101 ? -23.778 -1.265 51.789 1.00 90.00 101 THR A O 1
ATOM 784 N N . ALA A 1 102 ? -23.298 -2.095 53.815 1.00 91.38 102 ALA A N 1
ATOM 785 C CA . ALA A 1 102 ? -21.904 -2.395 53.498 1.00 91.38 102 ALA A CA 1
ATOM 786 C C . ALA A 1 102 ? -21.789 -3.497 52.432 1.00 91.38 102 ALA A C 1
ATOM 788 O O . ALA A 1 102 ? -21.004 -3.349 51.497 1.00 91.38 102 ALA A O 1
ATOM 789 N N . GLN A 1 103 ? -22.616 -4.542 52.523 1.00 88.69 103 GLN A N 1
ATOM 790 C CA . GLN A 1 103 ? -22.655 -5.618 51.529 1.00 88.69 103 GLN A CA 1
ATOM 791 C C . GLN A 1 103 ? -23.132 -5.128 50.158 1.00 88.69 103 GLN A C 1
ATOM 793 O O . GLN A 1 103 ? -22.483 -5.401 49.153 1.00 88.69 103 GLN A O 1
ATOM 798 N N . LEU A 1 104 ? -24.203 -4.327 50.112 1.00 90.19 104 LEU A N 1
ATOM 799 C CA . LEU A 1 104 ? -24.689 -3.729 48.863 1.00 90.19 104 LEU A CA 1
ATOM 800 C C . LEU A 1 104 ? -23.627 -2.848 48.193 1.00 90.19 104 LEU A C 1
ATOM 802 O O . LEU A 1 104 ? -23.471 -2.884 46.973 1.00 90.19 104 LEU A O 1
ATOM 806 N N . ARG A 1 105 ? -22.867 -2.074 48.979 1.00 94.88 105 ARG A N 1
ATOM 807 C CA . ARG A 1 105 ? -21.741 -1.285 48.458 1.00 94.88 105 ARG A CA 1
ATOM 808 C C . ARG A 1 105 ? -20.646 -2.179 47.893 1.00 94.88 105 ARG A C 1
ATOM 810 O O . ARG A 1 105 ? -20.201 -1.922 46.784 1.00 94.88 105 ARG A O 1
ATOM 817 N N . ALA A 1 106 ? -20.250 -3.226 48.616 1.00 95.00 106 ALA A N 1
ATOM 818 C CA . ALA A 1 106 ? -19.230 -4.164 48.155 1.00 95.00 106 ALA A CA 1
ATOM 819 C C . ALA A 1 106 ? -19.642 -4.863 46.848 1.00 95.00 106 ALA A C 1
ATOM 821 O O . ALA A 1 106 ? -18.846 -4.936 45.913 1.00 95.00 106 ALA A O 1
ATOM 822 N N . GLU A 1 107 ? -20.898 -5.307 46.744 1.00 94.06 107 GLU A N 1
ATOM 823 C CA . GLU A 1 107 ? -21.426 -5.887 45.507 1.00 94.06 107 GLU A CA 1
ATOM 824 C C . GLU A 1 107 ? -21.427 -4.863 44.367 1.00 94.06 107 GLU A C 1
ATOM 826 O O . GLU A 1 107 ? -20.957 -5.162 43.271 1.00 94.06 107 GLU A O 1
ATOM 831 N N . THR A 1 108 ? -21.899 -3.640 44.625 1.00 96.94 108 THR A N 1
ATOM 832 C CA . THR A 1 108 ? -21.937 -2.572 43.614 1.00 96.94 108 THR A CA 1
ATOM 833 C C . THR A 1 108 ? -20.537 -2.243 43.100 1.00 96.94 108 THR A C 1
ATOM 835 O O . THR A 1 108 ? -20.346 -2.159 41.889 1.00 96.94 108 THR A O 1
ATOM 838 N N . THR A 1 109 ? -19.547 -2.123 43.989 1.00 97.69 109 THR A N 1
ATOM 839 C CA . THR A 1 109 ? -18.145 -1.903 43.608 1.00 97.69 109 THR A CA 1
ATOM 840 C C . THR A 1 109 ? -17.613 -3.064 42.772 1.00 97.69 109 THR A C 1
ATOM 842 O O . THR A 1 109 ? -17.051 -2.833 41.707 1.00 97.69 109 THR A O 1
ATOM 845 N N . SER A 1 110 ? -17.873 -4.314 43.168 1.00 97.44 110 SER A N 1
ATOM 846 C CA . SER A 1 110 ? -17.443 -5.485 42.391 1.00 97.44 110 SER A CA 1
ATOM 847 C C . SER A 1 110 ? -18.070 -5.530 40.990 1.00 97.44 110 SER A C 1
ATOM 849 O O . SER A 1 110 ? -17.418 -5.902 40.013 1.00 97.44 110 SER A O 1
ATOM 851 N N . ARG A 1 111 ? -19.341 -5.131 40.854 1.00 97.19 111 ARG A N 1
ATOM 852 C CA . ARG A 1 111 ? -20.003 -5.012 39.545 1.00 97.19 111 ARG A CA 1
ATOM 853 C C . ARG A 1 111 ? -19.418 -3.871 38.717 1.00 97.19 111 ARG A C 1
ATOM 855 O O . ARG A 1 111 ? -19.239 -4.049 37.514 1.00 97.19 111 ARG A O 1
ATOM 862 N N . LEU A 1 112 ? -19.114 -2.734 39.342 1.00 97.88 112 LEU A N 1
ATOM 863 C CA . LEU A 1 112 ? -18.489 -1.590 38.683 1.00 97.88 112 LEU A CA 1
ATOM 864 C C . LEU A 1 112 ? -17.115 -1.963 38.117 1.00 97.88 112 LEU A C 1
ATOM 866 O O . LEU A 1 112 ? -16.884 -1.740 36.934 1.00 97.88 112 LEU A O 1
ATOM 870 N N . GLU A 1 113 ? -16.266 -2.632 38.898 1.00 97.88 113 GLU A N 1
ATOM 871 C CA . GLU A 1 113 ? -14.949 -3.116 38.455 1.00 97.88 113 GLU A CA 1
ATOM 872 C C . GLU A 1 113 ? -15.055 -4.013 37.207 1.00 97.88 113 GLU A C 1
ATOM 874 O O . GLU A 1 113 ? -14.279 -3.887 36.258 1.00 97.88 113 GLU A O 1
ATOM 879 N N . GLN A 1 114 ? -16.062 -4.895 37.156 1.00 97.81 114 GLN A N 1
ATOM 880 C CA . GLN A 1 114 ? -16.315 -5.738 35.980 1.00 97.81 114 GLN A CA 1
ATOM 881 C C . GLN A 1 114 ? -16.730 -4.922 34.749 1.00 97.81 114 GLN A C 1
ATOM 883 O O . GLN A 1 114 ? -16.376 -5.279 33.622 1.00 97.81 114 GLN A O 1
ATOM 888 N N . VAL A 1 115 ? -17.509 -3.855 34.939 1.00 98.44 115 VAL A N 1
ATOM 889 C CA . VAL A 1 115 ? -17.926 -2.955 33.855 1.00 98.44 115 VAL A CA 1
ATOM 890 C C . VAL A 1 115 ? -16.743 -2.126 33.364 1.00 98.44 115 VAL A C 1
ATOM 892 O O . VAL A 1 115 ? -16.530 -2.051 32.156 1.00 98.44 115 VAL A O 1
ATOM 895 N N . GLU A 1 116 ? -15.940 -1.574 34.270 1.00 98.25 116 GLU A N 1
ATOM 896 C CA . GLU A 1 116 ? -14.739 -0.799 33.947 1.00 98.25 116 GLU A CA 1
ATOM 897 C C . GLU A 1 116 ? -13.720 -1.637 33.168 1.00 98.25 116 GLU A C 1
ATOM 899 O O . GLU A 1 116 ? -13.207 -1.187 32.142 1.00 98.25 116 GLU A O 1
ATOM 904 N N . ALA A 1 117 ? -13.500 -2.893 33.568 1.00 98.12 117 ALA A N 1
ATOM 905 C CA . ALA A 1 117 ? -12.630 -3.814 32.839 1.00 98.12 117 ALA A CA 1
ATOM 906 C C . ALA A 1 117 ? -13.112 -4.054 31.395 1.00 98.12 117 ALA A C 1
ATOM 908 O O . ALA A 1 117 ? -12.316 -4.042 30.452 1.00 98.12 117 ALA A O 1
ATOM 909 N N . LYS A 1 118 ? -14.426 -4.232 31.196 1.00 98.19 118 LYS A N 1
ATOM 910 C CA . LYS A 1 118 ? -15.013 -4.386 29.853 1.00 98.19 118 LYS A CA 1
ATOM 911 C C . LYS A 1 118 ? -14.935 -3.098 29.041 1.00 98.19 118 LYS A C 1
ATOM 913 O O . LYS A 1 118 ? -14.676 -3.160 27.842 1.00 98.19 118 LYS A O 1
ATOM 918 N N . TYR A 1 119 ? -15.145 -1.949 29.676 1.00 98.44 119 TYR A N 1
ATOM 919 C CA . TYR A 1 119 ? -15.051 -0.647 29.024 1.00 98.44 119 TYR A CA 1
ATOM 920 C C . TYR A 1 119 ? -13.627 -0.376 28.526 1.00 98.44 119 TYR A C 1
ATOM 922 O O . TYR A 1 119 ? -13.444 0.015 27.375 1.00 98.44 119 TYR A O 1
ATOM 930 N N . LEU A 1 120 ? -12.615 -0.682 29.344 1.00 98.44 120 LEU A N 1
ATOM 931 C CA . LEU A 1 120 ? -11.212 -0.586 28.946 1.00 98.44 120 LEU A CA 1
ATOM 932 C C . LEU A 1 120 ? -10.898 -1.505 27.758 1.00 98.44 120 LEU A C 1
ATOM 934 O O . LEU A 1 120 ? -10.238 -1.088 26.808 1.00 98.44 120 LEU A O 1
ATOM 938 N N . HIS A 1 121 ? -11.404 -2.741 27.776 1.00 98.25 121 HIS A N 1
ATOM 939 C CA . HIS A 1 121 ? -11.235 -3.659 26.651 1.00 98.25 121 HIS A CA 1
ATOM 940 C C . HIS A 1 121 ? -11.869 -3.110 25.364 1.00 98.25 121 HIS A C 1
ATOM 942 O O . HIS A 1 121 ? -11.224 -3.103 24.318 1.00 98.25 121 HIS A O 1
ATOM 948 N N . LEU A 1 122 ? -13.089 -2.574 25.452 1.00 98.44 122 LEU A N 1
ATOM 949 C CA . LEU A 1 122 ? -13.774 -1.944 24.324 1.00 98.44 122 LEU A CA 1
ATOM 950 C C . LEU A 1 122 ? -12.993 -0.740 23.780 1.00 98.44 122 LEU A C 1
ATOM 952 O O . LEU A 1 122 ? -12.871 -0.594 22.564 1.00 98.44 122 LEU A O 1
ATOM 956 N N . GLN A 1 123 ? -12.431 0.098 24.654 1.00 98.44 123 GLN A N 1
ATOM 957 C CA . GLN A 1 123 ? -11.609 1.238 24.249 1.00 98.44 123 GLN A CA 1
ATOM 958 C C . GLN A 1 123 ? -10.341 0.788 23.510 1.00 98.44 123 GLN A C 1
ATOM 960 O O . GLN A 1 123 ? -10.006 1.356 22.468 1.00 98.44 123 GLN A O 1
ATOM 965 N N . ASN A 1 124 ? -9.673 -0.258 24.005 1.00 98.19 124 ASN A N 1
ATOM 966 C CA . ASN A 1 124 ? -8.498 -0.834 23.354 1.00 98.19 124 ASN A CA 1
ATOM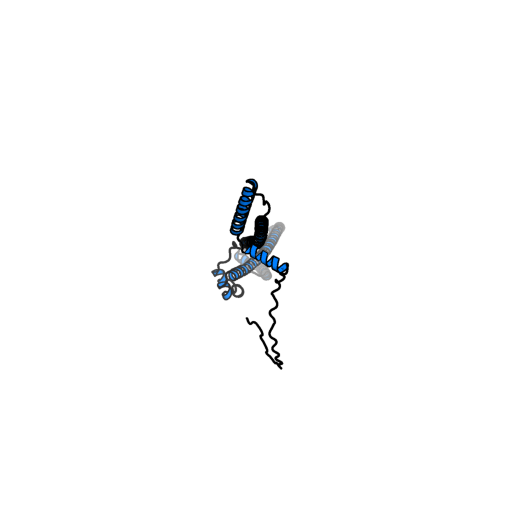 967 C C . ASN A 1 124 ? -8.840 -1.366 21.956 1.00 98.19 124 ASN A C 1
ATOM 969 O O . ASN A 1 124 ? -8.197 -0.972 20.984 1.00 98.19 124 ASN A O 1
ATOM 973 N N . SER A 1 125 ? -9.894 -2.179 21.831 1.00 98.44 125 SER A N 1
ATOM 974 C CA . SER A 1 125 ? -10.338 -2.702 20.533 1.00 98.44 125 SER A CA 1
ATOM 975 C C . SER A 1 125 ? -10.777 -1.593 19.576 1.00 98.44 125 SER A C 1
ATOM 977 O O . SER A 1 125 ? -10.467 -1.644 18.390 1.00 98.44 125 SER A O 1
ATOM 979 N N . SER A 1 126 ? -11.457 -0.553 20.066 1.00 98.25 126 SER A N 1
ATOM 980 C CA . SER A 1 126 ? -11.836 0.594 19.234 1.00 98.25 126 SER A CA 1
ATOM 981 C C . SER A 1 126 ? -10.613 1.340 18.699 1.00 98.25 126 SER A C 1
ATOM 983 O O . SER A 1 126 ? -10.616 1.761 17.543 1.00 98.25 126 SER A O 1
ATOM 985 N N . SER A 1 127 ? -9.578 1.517 19.523 1.00 98.56 127 SER A N 1
ATOM 986 C CA . SER A 1 127 ? -8.320 2.144 19.106 1.00 98.56 127 SER A CA 1
ATOM 987 C C . SER A 1 127 ? -7.604 1.303 18.045 1.00 98.56 127 SER A C 1
ATOM 989 O O . SER A 1 127 ? -7.160 1.830 17.026 1.00 98.56 127 SER A O 1
ATOM 991 N N . GLU A 1 128 ? -7.561 -0.017 18.236 1.00 98.38 128 GLU A N 1
ATOM 992 C CA . GLU A 1 128 ? -6.975 -0.955 17.276 1.00 98.38 128 GLU A CA 1
ATOM 993 C C . GLU A 1 128 ? -7.706 -0.919 15.928 1.00 98.38 128 GLU A C 1
ATOM 995 O O . GLU A 1 128 ? -7.070 -0.763 14.887 1.00 98.38 128 GLU A O 1
ATOM 1000 N N . ILE A 1 129 ? -9.043 -0.953 15.936 1.00 98.44 129 ILE A N 1
ATOM 1001 C CA . ILE A 1 129 ? -9.857 -0.825 14.719 1.00 98.44 129 ILE A CA 1
ATOM 1002 C C . ILE A 1 129 ? -9.541 0.488 13.997 1.00 98.44 129 ILE A C 1
ATOM 1004 O O . ILE A 1 129 ? -9.329 0.487 12.785 1.00 98.44 129 ILE A O 1
ATOM 1008 N N . GLN A 1 130 ? -9.469 1.606 14.722 1.00 98.38 130 GLN A N 1
ATOM 1009 C CA . GLN A 1 130 ? -9.127 2.900 14.128 1.00 98.38 130 GLN A CA 1
ATOM 1010 C C . GLN A 1 130 ? -7.713 2.913 13.536 1.00 98.38 130 GLN A C 1
ATOM 1012 O O . GLN A 1 130 ? -7.504 3.503 12.475 1.00 98.38 130 GLN A O 1
ATOM 1017 N N . HIS A 1 131 ? -6.741 2.278 14.196 1.00 98.38 131 HIS A N 1
ATOM 1018 C CA . HIS A 1 131 ? -5.385 2.146 13.668 1.00 98.38 131 HIS A CA 1
ATOM 1019 C C . HIS A 1 131 ? -5.379 1.331 12.371 1.00 98.38 131 HIS A C 1
ATOM 1021 O O . HIS A 1 131 ? -4.849 1.787 11.361 1.00 98.38 131 HIS A O 1
ATOM 1027 N N . LEU A 1 132 ? -6.029 0.166 12.368 1.00 98.31 132 LEU A N 1
ATOM 1028 C CA . LEU A 1 132 ? -6.135 -0.687 11.186 1.00 98.31 132 LEU A CA 1
ATOM 1029 C C . LEU A 1 132 ? -6.844 0.025 10.031 1.00 98.31 132 LEU A C 1
ATOM 1031 O O . LEU A 1 132 ? -6.376 -0.035 8.902 1.00 98.31 132 LEU A O 1
ATOM 1035 N N . GLN A 1 133 ? -7.921 0.763 10.297 1.00 98.00 133 GLN A N 1
ATOM 1036 C CA . GLN A 1 133 ? -8.602 1.561 9.275 1.00 98.00 133 GLN A CA 1
ATOM 1037 C C . GLN A 1 133 ? -7.699 2.649 8.684 1.00 98.00 133 GLN A C 1
ATOM 1039 O O . GLN A 1 133 ? -7.729 2.881 7.476 1.00 98.00 133 GLN A O 1
ATOM 1044 N N . LYS A 1 134 ? -6.879 3.317 9.507 1.00 97.75 134 LYS A N 1
ATOM 1045 C CA . LYS A 1 134 ? -5.890 4.290 9.016 1.00 97.75 134 LYS A CA 1
ATOM 1046 C C . LYS A 1 134 ? -4.841 3.622 8.130 1.00 97.75 134 LYS A C 1
ATOM 1048 O O . LYS A 1 134 ? -4.509 4.181 7.089 1.00 97.75 134 LYS A O 1
ATOM 1053 N N . GLU A 1 135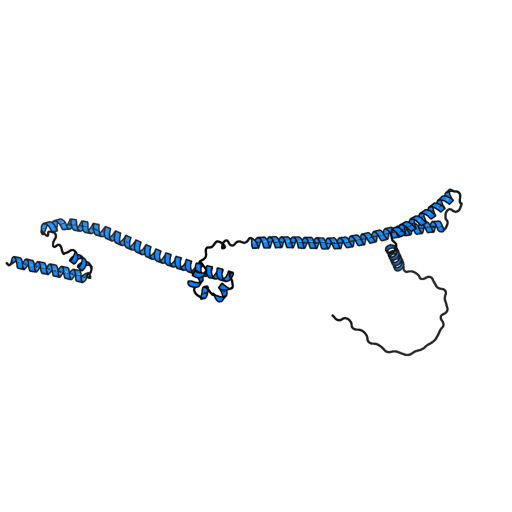 ? -4.356 2.445 8.517 1.00 97.75 135 GLU A N 1
ATOM 1054 C CA . GLU A 1 135 ? -3.394 1.669 7.726 1.00 97.75 135 GLU A CA 1
ATOM 1055 C C . GLU A 1 135 ? -4.009 1.229 6.389 1.00 97.75 135 GLU A C 1
ATOM 1057 O O . GLU A 1 135 ? -3.424 1.471 5.339 1.00 97.75 135 GLU A O 1
ATOM 1062 N N . ILE A 1 136 ? -5.236 0.691 6.403 1.00 97.19 136 ILE A N 1
ATOM 1063 C CA . ILE A 1 136 ? -5.979 0.305 5.193 1.00 97.19 136 ILE A CA 1
ATOM 1064 C C . ILE A 1 136 ? -6.141 1.505 4.262 1.00 97.19 136 ILE A C 1
ATOM 1066 O O . ILE A 1 136 ? -5.829 1.404 3.081 1.00 97.19 136 ILE A O 1
ATOM 1070 N N . ASN A 1 137 ? -6.577 2.656 4.779 1.00 96.88 137 ASN A N 1
ATOM 1071 C CA . ASN A 1 137 ? -6.729 3.860 3.965 1.00 96.88 137 ASN A CA 1
ATOM 1072 C C . ASN A 1 137 ? -5.396 4.326 3.374 1.00 96.88 137 ASN A C 1
ATOM 1074 O O . ASN A 1 137 ? -5.357 4.726 2.216 1.00 96.88 137 ASN A O 1
ATOM 1078 N N . ARG A 1 138 ? -4.297 4.237 4.132 1.00 95.69 138 ARG A N 1
ATOM 1079 C CA . ARG A 1 138 ? -2.956 4.535 3.619 1.00 95.69 138 ARG A CA 1
ATOM 1080 C C . ARG A 1 138 ? -2.568 3.583 2.485 1.00 95.69 138 ARG A C 1
ATOM 1082 O O . ARG A 1 138 ? -2.055 4.041 1.472 1.00 95.69 138 ARG A O 1
ATOM 1089 N N . CYS A 1 139 ? -2.830 2.287 2.637 1.00 94.88 139 CYS A N 1
ATOM 1090 C CA . CYS A 1 139 ? -2.571 1.292 1.599 1.00 94.88 139 CYS A CA 1
ATOM 1091 C C . CYS A 1 139 ? -3.454 1.497 0.361 1.00 94.88 139 CYS A C 1
ATOM 1093 O O . CYS A 1 139 ? -2.970 1.333 -0.748 1.00 94.88 139 CYS A O 1
ATOM 1095 N N . LEU A 1 140 ? -4.721 1.886 0.522 1.00 92.31 140 LEU A N 1
ATOM 1096 C CA . LEU A 1 140 ? -5.626 2.168 -0.599 1.00 92.31 140 LEU A CA 1
ATOM 1097 C C . LEU A 1 140 ? -5.282 3.470 -1.330 1.00 92.31 140 LEU A C 1
ATOM 1099 O O . LEU A 1 140 ? -5.532 3.588 -2.522 1.00 92.31 140 LEU A O 1
ATOM 1103 N N . GLN A 1 141 ? -4.710 4.448 -0.626 1.00 90.81 141 GLN A N 1
ATOM 1104 C CA . GLN A 1 141 ? -4.202 5.686 -1.224 1.00 90.81 141 GLN A CA 1
ATOM 1105 C C . GLN A 1 141 ? -2.868 5.494 -1.951 1.00 90.81 141 GLN A C 1
ATOM 1107 O O . GLN A 1 141 ? -2.375 6.433 -2.576 1.00 90.81 141 GLN A O 1
ATOM 1112 N N . PHE A 1 142 ? -2.261 4.308 -1.864 1.00 90.12 142 PHE A N 1
ATOM 1113 C CA . PHE A 1 142 ? -1.065 4.006 -2.626 1.00 90.12 142 PHE A CA 1
ATOM 1114 C C . PHE A 1 142 ? -1.397 4.013 -4.120 1.00 90.12 142 PHE A C 1
ATOM 1116 O O . PHE A 1 142 ? -2.138 3.167 -4.612 1.00 90.12 142 PHE A O 1
ATOM 1123 N N . SER A 1 143 ? -0.811 4.966 -4.837 1.00 85.31 143 SER A N 1
ATOM 1124 C CA . SER A 1 143 ? -0.788 4.994 -6.293 1.00 85.31 143 SER A CA 1
ATOM 1125 C C . SER A 1 143 ? 0.664 4.893 -6.739 1.00 85.31 143 SER A C 1
ATOM 1127 O O . SER A 1 143 ? 1.502 5.696 -6.325 1.00 85.31 143 SER A O 1
ATOM 1129 N N . ALA A 1 144 ? 0.971 3.885 -7.556 1.00 81.19 144 ALA A N 1
ATOM 1130 C CA . ALA A 1 144 ? 2.317 3.656 -8.076 1.00 81.19 144 ALA A CA 1
ATOM 1131 C C . ALA A 1 144 ? 2.677 4.596 -9.245 1.00 81.19 144 ALA A C 1
ATOM 1133 O O . ALA A 1 144 ? 3.810 4.564 -9.723 1.00 81.19 144 ALA A O 1
ATOM 1134 N N . GLY A 1 145 ? 1.741 5.451 -9.686 1.00 81.44 145 GLY A N 1
ATOM 1135 C CA . GLY A 1 145 ? 1.938 6.383 -10.801 1.00 81.44 145 GLY A CA 1
ATOM 1136 C C . GLY A 1 145 ? 2.023 5.710 -12.176 1.00 81.44 145 GLY A C 1
ATOM 1137 O O . GLY A 1 145 ? 2.395 6.357 -13.149 1.00 81.44 145 GLY A O 1
ATOM 1138 N N . ASP A 1 146 ? 1.702 4.420 -12.264 1.00 79.38 146 ASP A N 1
ATOM 1139 C CA . ASP A 1 146 ? 1.713 3.615 -13.487 1.00 79.38 146 ASP A CA 1
ATOM 1140 C C . ASP A 1 146 ? 0.331 3.503 -14.154 1.00 79.38 146 ASP A C 1
ATOM 1142 O O . ASP A 1 146 ? 0.215 2.923 -15.234 1.00 79.38 146 ASP A O 1
ATOM 1146 N N . GLU A 1 147 ? -0.710 4.037 -13.507 1.00 76.50 147 GLU A N 1
ATOM 1147 C CA . GLU A 1 147 ? -2.106 4.080 -13.970 1.00 76.50 147 GLU A CA 1
ATOM 1148 C C . GLU A 1 147 ? -2.271 4.868 -15.280 1.00 76.50 147 GLU A C 1
ATOM 1150 O O . GLU A 1 147 ? -3.055 4.465 -16.133 1.00 76.50 147 GLU A O 1
ATOM 1155 N N . ASP A 1 148 ? -1.482 5.930 -15.474 1.00 78.62 148 ASP A N 1
ATOM 1156 C CA . ASP A 1 148 ? -1.577 6.826 -16.638 1.00 78.62 148 ASP A CA 1
ATOM 1157 C C . ASP A 1 148 ? -0.663 6.407 -17.809 1.00 78.62 148 ASP A C 1
ATOM 1159 O O . ASP A 1 148 ? -0.447 7.174 -18.748 1.00 78.62 148 ASP A O 1
ATOM 1163 N N . ILE A 1 149 ? -0.058 5.214 -17.758 1.00 83.81 149 ILE A N 1
ATOM 1164 C CA . ILE A 1 149 ? 0.823 4.747 -18.835 1.00 83.81 149 ILE A CA 1
ATOM 1165 C C . ILE A 1 149 ? -0.026 4.262 -20.011 1.00 83.81 149 ILE A C 1
ATOM 1167 O O . ILE A 1 149 ? -0.678 3.218 -19.934 1.00 83.81 149 ILE A O 1
ATOM 1171 N N . ASP A 1 150 ? 0.061 4.981 -21.130 1.00 84.31 150 ASP A N 1
ATOM 1172 C CA . ASP A 1 150 ? -0.514 4.552 -22.402 1.00 84.31 150 ASP A CA 1
ATOM 1173 C C . ASP A 1 150 ? 0.140 3.247 -22.871 1.00 84.31 150 ASP A C 1
ATOM 1175 O O . ASP A 1 150 ? 1.335 3.193 -23.183 1.00 84.31 150 ASP A O 1
ATOM 1179 N N . LEU A 1 151 ? -0.673 2.194 -22.918 1.00 86.94 151 LEU A N 1
ATOM 1180 C CA . LEU A 1 151 ? -0.277 0.858 -23.344 1.00 86.94 151 LEU A CA 1
ATOM 1181 C C . LEU A 1 151 ? -0.862 0.534 -24.725 1.00 86.94 151 LEU A C 1
ATOM 1183 O O . LEU A 1 151 ? -1.987 0.927 -25.042 1.00 86.94 151 LEU A O 1
ATOM 1187 N N . ILE A 1 152 ? -0.156 -0.285 -25.504 1.00 89.75 152 ILE A N 1
ATOM 1188 C CA . ILE A 1 152 ? -0.585 -0.805 -26.810 1.00 89.75 152 ILE A CA 1
ATOM 1189 C C . ILE A 1 152 ? -1.972 -1.449 -26.675 1.00 89.75 152 ILE A C 1
ATOM 1191 O O . ILE A 1 152 ? -2.165 -2.244 -25.741 1.00 89.75 152 ILE A O 1
ATOM 1195 N N . PRO A 1 153 ? -2.934 -1.149 -27.570 1.00 92.31 153 PRO A N 1
ATOM 1196 C CA . PRO A 1 153 ? -4.268 -1.740 -27.543 1.00 92.31 153 PRO A CA 1
ATOM 1197 C C . PRO A 1 153 ? -4.236 -3.269 -27.470 1.00 92.31 153 PRO A C 1
ATOM 1199 O O . PRO A 1 153 ? -3.332 -3.917 -27.996 1.00 92.31 153 PRO A O 1
ATOM 1202 N N . LEU A 1 154 ? -5.245 -3.866 -26.834 1.00 90.31 154 LEU A N 1
ATOM 1203 C CA . LEU A 1 154 ? -5.289 -5.316 -26.620 1.00 90.31 154 LEU A CA 1
ATOM 1204 C C . LEU A 1 154 ? -5.234 -6.118 -27.923 1.00 90.31 154 LEU A C 1
ATOM 1206 O O . LEU A 1 154 ? -4.543 -7.134 -27.982 1.00 90.31 154 LEU A O 1
ATOM 1210 N N . ASP A 1 155 ? -5.917 -5.642 -28.959 1.00 91.38 155 ASP A N 1
ATOM 1211 C CA . ASP A 1 155 ? -5.970 -6.314 -30.257 1.00 91.38 155 ASP A CA 1
ATOM 1212 C C . ASP A 1 155 ? -4.587 -6.350 -30.919 1.00 91.38 155 ASP A C 1
ATOM 1214 O O . ASP A 1 155 ? -4.128 -7.399 -31.373 1.00 91.38 155 ASP A O 1
ATOM 1218 N N . GLU A 1 156 ? -3.875 -5.221 -30.892 1.00 92.25 156 GLU A N 1
ATOM 1219 C CA . GLU A 1 156 ? -2.509 -5.114 -31.407 1.00 92.25 156 GLU A CA 1
ATOM 1220 C C . GLU A 1 156 ? -1.514 -5.912 -30.562 1.00 92.25 156 GLU A C 1
ATOM 1222 O O . GLU A 1 156 ? -0.590 -6.528 -31.100 1.00 92.25 156 GLU A O 1
ATOM 1227 N N . PHE A 1 157 ? -1.709 -5.954 -29.243 1.00 93.81 157 PHE A N 1
ATOM 1228 C CA . PHE A 1 157 ? -0.896 -6.765 -28.346 1.00 93.81 157 PHE A CA 1
ATOM 1229 C C . PHE A 1 157 ? -1.006 -8.251 -28.695 1.00 93.81 157 PHE A C 1
ATOM 1231 O O . PHE A 1 157 ? 0.015 -8.887 -28.938 1.00 93.81 157 PHE A O 1
ATOM 1238 N N . TYR A 1 158 ? -2.216 -8.808 -28.788 1.00 93.12 158 TYR A N 1
ATOM 1239 C CA . TYR A 1 158 ? -2.382 -10.228 -29.111 1.00 93.12 158 TYR A CA 1
ATOM 1240 C C . TYR A 1 158 ? -1.999 -10.573 -30.558 1.00 93.12 158 TYR A C 1
ATOM 1242 O O . TYR A 1 158 ? -1.655 -11.723 -30.822 1.00 93.12 158 TYR A O 1
ATOM 1250 N N . ALA A 1 159 ? -2.025 -9.604 -31.478 1.00 92.06 159 ALA A N 1
ATOM 1251 C CA . ALA A 1 159 ? -1.573 -9.800 -32.854 1.00 92.06 159 ALA A CA 1
ATOM 1252 C C . ALA A 1 159 ? -0.041 -9.759 -33.008 1.00 92.06 159 ALA A C 1
ATOM 1254 O O . ALA A 1 159 ? 0.508 -10.471 -33.847 1.00 92.06 159 ALA A O 1
ATOM 1255 N N . SER A 1 160 ? 0.651 -8.916 -32.233 1.00 89.31 160 SER A N 1
ATOM 1256 C CA . SER A 1 160 ? 2.093 -8.663 -32.392 1.00 89.31 160 SER A CA 1
ATOM 1257 C C . SER A 1 160 ? 2.978 -9.390 -31.379 1.00 89.31 160 SER A C 1
ATOM 1259 O O . SER A 1 160 ? 4.141 -9.668 -31.679 1.00 89.31 160 SER A O 1
ATOM 1261 N N . ALA A 1 161 ? 2.464 -9.684 -30.183 1.00 91.50 161 ALA A N 1
ATOM 1262 C CA . ALA A 1 161 ? 3.252 -10.275 -29.112 1.00 91.50 161 ALA A CA 1
ATOM 1263 C C . ALA A 1 161 ? 3.445 -11.792 -29.319 1.00 91.50 161 ALA A C 1
ATOM 1265 O O . ALA A 1 161 ? 2.474 -12.513 -29.562 1.00 91.50 161 ALA A O 1
ATOM 1266 N N . PRO A 1 162 ? 4.675 -12.316 -29.149 1.00 92.06 162 PRO A N 1
ATOM 1267 C CA . PRO A 1 162 ? 4.951 -13.748 -29.214 1.00 92.06 162 PRO A CA 1
ATOM 1268 C C . PRO A 1 162 ? 4.124 -14.545 -28.201 1.00 92.06 162 PRO A C 1
ATOM 1270 O O . PRO A 1 162 ? 3.939 -14.096 -27.069 1.00 92.06 162 PRO A O 1
ATOM 1273 N N . GLU A 1 163 ? 3.731 -15.773 -28.551 1.00 87.00 163 GLU A N 1
ATOM 1274 C CA . GLU A 1 163 ? 2.918 -16.658 -27.692 1.00 87.00 163 GLU A CA 1
ATOM 1275 C C . GLU A 1 163 ? 3.526 -16.887 -26.298 1.00 87.00 163 GLU A C 1
ATOM 1277 O O . GLU A 1 163 ? 2.807 -16.967 -25.300 1.00 87.00 163 GLU A O 1
ATOM 1282 N N . GLY A 1 164 ? 4.860 -16.915 -26.200 1.00 87.38 164 GLY A N 1
ATOM 1283 C CA . GLY A 1 164 ? 5.573 -17.057 -24.927 1.00 87.38 164 GLY A CA 1
ATOM 1284 C C . GLY A 1 164 ? 5.380 -15.884 -23.954 1.00 87.38 164 GLY A C 1
ATOM 1285 O O . GLY A 1 164 ? 5.538 -16.079 -22.745 1.00 87.38 164 GLY A O 1
ATOM 1286 N N . VAL A 1 165 ? 5.025 -14.699 -24.465 1.00 88.62 165 VAL A N 1
ATOM 1287 C CA . VAL A 1 165 ? 4.744 -13.477 -23.689 1.00 88.62 165 VAL A CA 1
ATOM 1288 C C . VAL A 1 165 ? 3.240 -13.228 -23.593 1.00 88.62 165 VAL A C 1
ATOM 1290 O O . VAL A 1 165 ? 2.751 -12.954 -22.503 1.00 88.62 165 VAL A O 1
ATOM 1293 N N . SER A 1 166 ? 2.499 -13.356 -24.699 1.00 88.31 166 SER A N 1
ATOM 1294 C CA . SER A 1 166 ? 1.067 -13.045 -24.746 1.00 88.31 166 SER A CA 1
ATOM 1295 C C . SER A 1 166 ? 0.209 -14.021 -23.946 1.00 88.31 166 SER A C 1
ATOM 1297 O O . SER A 1 166 ? -0.775 -13.587 -23.353 1.00 88.31 166 SER A O 1
ATOM 1299 N N . ARG A 1 167 ? 0.591 -15.308 -23.896 1.00 89.00 167 ARG A N 1
ATOM 1300 C CA . ARG A 1 167 ? -0.021 -16.375 -23.074 1.00 89.00 167 ARG A CA 1
ATOM 1301 C C . ARG A 1 167 ? -1.551 -16.249 -22.945 1.00 89.00 167 ARG A C 1
ATOM 1303 O O . ARG A 1 167 ? -2.051 -16.118 -21.825 1.00 89.00 167 ARG A O 1
ATOM 1310 N N . PRO A 1 168 ? -2.299 -16.288 -24.065 1.00 87.12 168 PRO A N 1
ATOM 1311 C CA . PRO A 1 168 ? -3.717 -15.922 -24.106 1.00 87.12 168 PRO A CA 1
ATOM 1312 C C . PRO A 1 168 ? -4.607 -16.755 -23.173 1.00 87.12 168 PRO A C 1
ATOM 1314 O O . PRO A 1 168 ? -5.621 -16.250 -22.708 1.00 87.12 168 PRO A O 1
ATOM 1317 N N . GLU A 1 169 ? -4.222 -17.994 -22.862 1.00 87.50 169 GLU A N 1
ATOM 1318 C CA . GLU A 1 169 ? -4.929 -18.868 -21.910 1.00 87.50 169 GLU A CA 1
ATOM 1319 C C . GLU A 1 169 ? -4.978 -18.297 -20.480 1.00 87.50 169 GLU A C 1
ATOM 1321 O O . GLU A 1 169 ? -5.957 -18.482 -19.759 1.00 87.50 169 GLU A O 1
ATOM 1326 N N . MET A 1 170 ? -3.930 -17.579 -20.069 1.00 85.38 170 MET A N 1
ATOM 1327 C CA . MET A 1 170 ? -3.802 -17.012 -18.723 1.00 85.38 170 MET A CA 1
ATOM 1328 C C . MET A 1 170 ? -4.193 -15.530 -18.709 1.00 85.38 170 MET A C 1
ATOM 1330 O O . MET A 1 170 ? -4.988 -15.086 -17.881 1.00 85.38 170 MET A O 1
ATOM 1334 N N . THR A 1 171 ? -3.720 -14.769 -19.696 1.00 89.81 171 THR A N 1
ATOM 1335 C CA . THR A 1 171 ? -3.911 -13.313 -19.763 1.00 89.81 171 THR A CA 1
ATOM 1336 C C . THR A 1 171 ? -5.333 -12.892 -20.124 1.00 89.81 171 THR A C 1
ATOM 1338 O O . THR A 1 171 ? -5.753 -11.811 -19.730 1.00 89.81 171 THR A O 1
ATOM 1341 N N . LYS A 1 172 ? -6.128 -13.719 -20.817 1.00 89.00 172 LYS A N 1
ATOM 1342 C CA . LYS A 1 172 ? -7.546 -13.391 -21.071 1.00 89.00 172 LYS A CA 1
ATOM 1343 C C . LYS A 1 172 ? -8.438 -13.563 -19.843 1.00 89.00 172 LYS A C 1
ATOM 1345 O O . LYS A 1 172 ? -9.496 -12.947 -19.781 1.00 89.00 172 LYS A O 1
ATOM 1350 N N . ASN A 1 173 ? -8.019 -14.393 -18.890 1.00 91.38 173 ASN A N 1
ATOM 1351 C CA . ASN A 1 173 ? -8.789 -14.707 -17.687 1.00 91.38 173 ASN A CA 1
ATOM 1352 C C . ASN A 1 173 ? -8.371 -13.854 -16.477 1.00 91.38 173 ASN A C 1
ATOM 1354 O O . ASN A 1 173 ? -9.090 -13.822 -15.481 1.00 91.38 173 ASN A O 1
ATOM 1358 N N . ASN A 1 174 ? -7.217 -13.179 -16.547 1.00 93.00 174 ASN A N 1
ATOM 1359 C CA . ASN A 1 174 ? -6.648 -12.401 -15.451 1.00 93.00 174 ASN A CA 1
ATOM 1360 C C . ASN A 1 174 ? -6.102 -11.051 -15.950 1.00 93.00 174 ASN A C 1
ATOM 1362 O O . ASN A 1 174 ? -5.051 -10.989 -16.589 1.00 93.00 174 ASN A O 1
ATOM 1366 N N . GLU A 1 175 ? -6.792 -9.961 -15.599 1.00 91.12 175 GLU A N 1
ATOM 1367 C CA . GLU A 1 175 ? -6.432 -8.587 -15.985 1.00 91.12 175 GLU A CA 1
ATOM 1368 C C . GLU A 1 175 ? -5.035 -8.173 -15.496 1.00 91.12 175 GLU A C 1
ATOM 1370 O O . GLU A 1 175 ? -4.305 -7.470 -16.199 1.00 91.12 175 GLU A O 1
ATOM 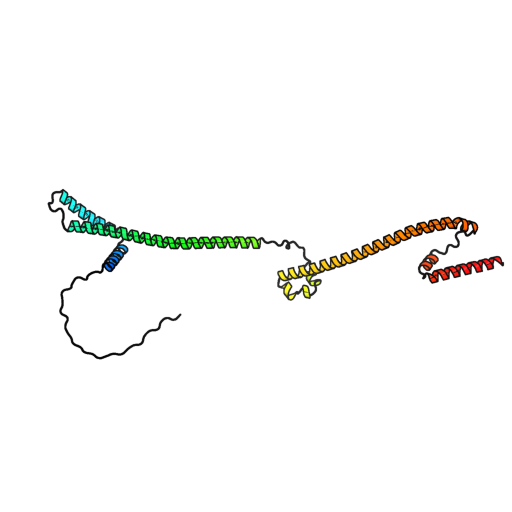1375 N N . HIS A 1 176 ? -4.623 -8.627 -14.308 1.00 91.00 176 HIS A N 1
ATOM 1376 C CA . HIS A 1 176 ? -3.308 -8.297 -13.765 1.00 91.00 176 HIS A CA 1
ATOM 1377 C C . HIS A 1 176 ? -2.193 -8.939 -14.594 1.00 91.00 176 HIS A C 1
ATOM 1379 O O . HIS A 1 176 ? -1.251 -8.265 -15.015 1.00 91.00 176 HIS A O 1
ATOM 1385 N N . GLU A 1 177 ? -2.325 -10.232 -14.893 1.00 92.88 177 GLU A N 1
ATOM 1386 C CA . GLU A 1 177 ? -1.371 -10.942 -15.750 1.00 92.88 177 GLU A CA 1
ATOM 1387 C C . GLU A 1 177 ? -1.365 -10.377 -17.172 1.00 92.88 177 GLU A C 1
ATOM 1389 O O . GLU A 1 177 ? -0.301 -10.260 -17.782 1.00 92.88 177 GLU A O 1
ATOM 1394 N N . GLN A 1 178 ? -2.524 -9.949 -17.678 1.00 93.31 178 GLN A N 1
ATOM 1395 C CA . GLN A 1 178 ? -2.630 -9.246 -18.951 1.00 93.31 178 GLN A CA 1
ATOM 1396 C C . GLN A 1 178 ? -1.823 -7.944 -18.961 1.00 93.31 178 GLN A C 1
ATOM 1398 O O . GLN A 1 178 ? -1.047 -7.710 -19.891 1.00 93.31 178 GLN A O 1
ATOM 1403 N N . ARG A 1 179 ? -1.974 -7.098 -17.931 1.00 90.88 179 ARG A N 1
ATOM 1404 C CA . ARG A 1 179 ? -1.235 -5.830 -17.808 1.00 90.88 179 ARG A CA 1
ATOM 1405 C C . ARG A 1 179 ? 0.270 -6.081 -17.705 1.00 90.88 179 ARG A C 1
ATOM 1407 O O . ARG A 1 179 ? 1.036 -5.422 -18.404 1.00 90.88 179 ARG A O 1
ATOM 1414 N N . LEU A 1 180 ? 0.698 -7.075 -16.923 1.00 92.06 180 LEU A N 1
ATOM 1415 C CA . LEU A 1 180 ? 2.110 -7.463 -16.816 1.00 92.06 180 LEU A CA 1
ATOM 1416 C C . LEU A 1 180 ? 2.690 -7.956 -18.147 1.00 92.06 180 LEU A C 1
ATOM 1418 O O . LEU A 1 180 ? 3.802 -7.571 -18.521 1.00 92.06 180 LEU A O 1
ATOM 1422 N N . ALA A 1 181 ? 1.949 -8.788 -18.878 1.00 93.75 181 ALA A N 1
ATOM 1423 C CA . ALA A 1 181 ? 2.377 -9.295 -20.176 1.00 93.75 181 ALA A CA 1
ATOM 1424 C C . ALA A 1 181 ? 2.514 -8.163 -21.210 1.00 93.75 181 ALA A C 1
ATOM 1426 O O . ALA A 1 181 ? 3.520 -8.102 -21.922 1.00 93.75 181 ALA A O 1
ATOM 1427 N N . ARG A 1 182 ? 1.560 -7.219 -21.233 1.00 93.38 182 ARG A N 1
ATOM 1428 C CA . ARG A 1 182 ? 1.617 -6.010 -22.077 1.00 93.38 182 ARG A CA 1
ATOM 1429 C C . ARG A 1 182 ? 2.830 -5.143 -21.754 1.00 93.38 182 ARG A C 1
ATOM 1431 O O . ARG A 1 182 ? 3.602 -4.830 -22.656 1.00 93.38 182 ARG A O 1
ATOM 1438 N N . LEU A 1 183 ? 3.050 -4.834 -20.475 1.00 92.81 183 LEU A N 1
ATOM 1439 C CA . LEU A 1 183 ? 4.214 -4.063 -20.022 1.00 92.81 183 LEU A CA 1
ATOM 1440 C C . LEU A 1 183 ? 5.532 -4.737 -20.418 1.00 92.81 183 LEU A C 1
ATOM 1442 O O . LEU A 1 183 ? 6.454 -4.085 -20.905 1.00 92.81 183 LEU A O 1
ATOM 1446 N N . THR A 1 184 ? 5.619 -6.056 -20.244 1.00 93.25 184 THR A N 1
ATOM 1447 C CA . THR A 1 184 ? 6.816 -6.831 -20.595 1.00 93.25 184 THR A CA 1
ATOM 1448 C C . THR A 1 184 ? 7.107 -6.751 -22.092 1.00 93.25 184 THR A C 1
ATOM 1450 O O . THR A 1 184 ? 8.258 -6.554 -22.494 1.00 93.25 184 THR A O 1
ATOM 1453 N N . TRP A 1 185 ? 6.066 -6.869 -22.919 1.00 94.75 185 TRP A N 1
ATOM 1454 C CA . TRP A 1 185 ? 6.189 -6.762 -24.367 1.00 94.75 185 TRP A CA 1
ATOM 1455 C C . TRP A 1 185 ? 6.613 -5.363 -24.812 1.00 94.75 185 TRP A C 1
ATOM 1457 O O . TRP A 1 185 ? 7.560 -5.230 -25.584 1.00 94.75 185 TRP A O 1
ATOM 1467 N N . GLU A 1 186 ? 5.997 -4.315 -24.271 1.00 92.88 186 GLU A N 1
ATOM 1468 C CA . GLU A 1 186 ? 6.376 -2.936 -24.583 1.00 92.88 186 GLU A CA 1
ATOM 1469 C C . GLU A 1 186 ? 7.805 -2.602 -24.180 1.00 92.88 186 GLU A C 1
ATOM 1471 O O . GLU A 1 186 ? 8.516 -1.931 -24.926 1.00 92.88 186 GLU A O 1
ATOM 1476 N N . ILE A 1 187 ? 8.261 -3.083 -23.022 1.00 93.69 187 ILE A N 1
ATOM 1477 C CA . ILE A 1 187 ? 9.654 -2.905 -22.606 1.00 93.69 187 ILE A CA 1
ATOM 1478 C C . ILE A 1 187 ? 10.594 -3.569 -23.616 1.00 93.69 187 ILE A C 1
ATOM 1480 O O . ILE A 1 187 ? 11.609 -2.974 -23.984 1.00 93.69 187 ILE A O 1
ATOM 1484 N N . ALA A 1 188 ? 10.274 -4.780 -24.076 1.00 94.12 188 ALA A N 1
ATOM 1485 C CA . ALA A 1 188 ? 11.070 -5.471 -25.086 1.00 94.12 188 ALA A CA 1
ATOM 1486 C C . ALA A 1 188 ? 11.083 -4.707 -26.420 1.00 94.12 188 ALA A C 1
ATOM 1488 O O . ALA A 1 188 ? 12.151 -4.510 -27.000 1.00 94.12 188 ALA A O 1
ATOM 1489 N N . GLN A 1 189 ? 9.927 -4.206 -26.865 1.00 93.94 189 GLN A N 1
ATOM 1490 C CA . GLN A 1 189 ? 9.820 -3.397 -28.079 1.00 93.94 189 GLN A CA 1
ATOM 1491 C C . GLN A 1 189 ? 10.602 -2.085 -27.975 1.00 93.94 189 GLN A C 1
ATOM 1493 O O . GLN A 1 189 ? 11.385 -1.771 -28.868 1.00 93.94 189 GLN A O 1
ATOM 1498 N N . ARG A 1 190 ? 10.448 -1.331 -26.878 1.00 95.12 190 ARG A N 1
ATOM 1499 C CA . ARG A 1 190 ? 11.181 -0.074 -26.663 1.00 95.12 190 ARG A CA 1
ATOM 1500 C C . ARG A 1 190 ? 12.690 -0.306 -26.642 1.00 95.12 190 ARG A C 1
ATOM 1502 O O . ARG A 1 190 ? 13.417 0.481 -27.236 1.00 95.12 190 ARG A O 1
ATOM 1509 N N . LYS A 1 191 ? 13.164 -1.397 -26.029 1.00 97.00 191 LYS A N 1
ATOM 1510 C CA . LYS A 1 191 ? 14.587 -1.779 -26.071 1.00 97.00 191 LYS A CA 1
ATOM 1511 C C . LYS A 1 191 ? 15.060 -2.053 -27.496 1.00 97.00 191 LYS A C 1
ATOM 1513 O O . LYS A 1 191 ? 16.032 -1.444 -27.923 1.00 97.00 191 LYS A O 1
ATOM 1518 N N . ALA A 1 192 ? 14.331 -2.874 -28.251 1.00 96.12 192 ALA A N 1
ATOM 1519 C CA . ALA A 1 192 ? 14.674 -3.160 -29.642 1.00 96.12 192 ALA A CA 1
ATOM 1520 C C . ALA A 1 192 ? 14.697 -1.885 -30.509 1.00 96.12 192 ALA A C 1
ATOM 1522 O O . ALA A 1 192 ? 15.604 -1.697 -31.317 1.00 96.12 192 ALA A O 1
ATOM 1523 N N . LEU A 1 193 ? 13.740 -0.970 -30.312 1.00 96.56 193 LEU A N 1
ATOM 1524 C CA . LEU A 1 193 ? 13.711 0.318 -31.009 1.00 96.56 193 LEU A CA 1
ATOM 1525 C C . LEU A 1 193 ? 14.925 1.185 -30.660 1.00 96.56 193 LEU A C 1
ATOM 1527 O O . LEU A 1 193 ? 15.546 1.738 -31.565 1.00 96.56 193 LEU A O 1
ATOM 1531 N N . VAL A 1 194 ? 15.304 1.268 -29.384 1.00 98.06 194 VAL A N 1
ATOM 1532 C CA . VAL A 1 194 ? 16.514 1.989 -28.959 1.00 98.06 194 VAL A CA 1
ATOM 1533 C C . VAL A 1 194 ? 17.764 1.365 -29.578 1.00 98.06 194 VAL A C 1
ATOM 1535 O O . VAL A 1 194 ? 18.586 2.093 -30.132 1.00 98.06 194 VAL A O 1
ATOM 1538 N N . ASP A 1 195 ? 17.886 0.039 -29.574 1.00 97.94 195 ASP A N 1
ATOM 1539 C CA . ASP A 1 195 ? 19.026 -0.654 -30.177 1.00 97.94 195 ASP A CA 1
ATOM 1540 C C . ASP A 1 195 ? 19.131 -0.334 -31.677 1.00 97.94 195 ASP A C 1
ATOM 1542 O O . ASP A 1 195 ? 20.187 0.088 -32.154 1.00 97.94 195 ASP A O 1
ATOM 1546 N N . THR A 1 196 ? 18.021 -0.419 -32.421 1.00 97.88 196 THR A N 1
ATOM 1547 C CA . THR A 1 196 ? 18.010 -0.049 -33.848 1.00 97.88 196 THR A CA 1
ATOM 1548 C C . THR A 1 196 ? 18.333 1.427 -34.072 1.00 97.88 196 THR A C 1
ATOM 1550 O O . THR A 1 196 ? 19.090 1.747 -34.987 1.00 97.88 196 THR A O 1
ATOM 1553 N N . LEU A 1 197 ? 17.824 2.332 -33.229 1.00 98.19 197 LEU A N 1
ATOM 1554 C CA . LEU A 1 197 ? 18.140 3.755 -33.302 1.00 98.19 197 LEU A CA 1
ATOM 1555 C C . LEU A 1 197 ? 19.646 3.959 -33.140 1.00 98.19 197 LEU A C 1
ATOM 1557 O O . LEU A 1 197 ? 20.267 4.554 -34.017 1.00 98.19 197 LEU A O 1
ATOM 1561 N N . THR A 1 198 ? 20.252 3.408 -32.087 1.00 97.94 198 THR A N 1
ATOM 1562 C CA . THR A 1 198 ? 21.694 3.562 -31.829 1.00 97.94 198 THR A CA 1
ATOM 1563 C C . THR A 1 198 ? 22.553 3.003 -32.964 1.00 97.94 198 THR A C 1
ATOM 1565 O O . THR A 1 198 ? 23.539 3.631 -33.360 1.00 97.94 198 THR A O 1
ATOM 1568 N N . GLU A 1 199 ? 22.155 1.876 -33.561 1.00 97.81 199 GLU A N 1
ATOM 1569 C CA . GLU A 1 199 ? 22.831 1.306 -34.726 1.00 97.81 199 GLU A CA 1
ATOM 1570 C C . GLU A 1 199 ? 22.767 2.257 -35.935 1.00 97.81 199 GLU A C 1
ATOM 1572 O O . GLU A 1 199 ? 23.785 2.524 -36.586 1.00 97.81 199 GLU A O 1
ATOM 1577 N N . GLN A 1 200 ? 21.585 2.807 -36.232 1.00 97.94 200 GLN A N 1
ATOM 1578 C CA . GLN A 1 200 ? 21.400 3.741 -37.345 1.00 97.94 200 GLN A CA 1
ATOM 1579 C C . GLN A 1 200 ? 22.133 5.065 -37.117 1.00 97.94 200 GLN A C 1
ATOM 1581 O O . GLN A 1 200 ? 22.728 5.608 -38.049 1.00 97.94 200 GLN A O 1
ATOM 1586 N N . GLU A 1 201 ? 22.163 5.572 -35.886 1.00 98.00 201 GLU A N 1
ATOM 1587 C CA . GLU A 1 201 ? 22.957 6.748 -35.534 1.00 98.00 201 GLU A CA 1
ATOM 1588 C C . GLU A 1 201 ? 24.457 6.499 -35.704 1.00 98.00 201 GLU A C 1
ATOM 1590 O O . GLU A 1 201 ? 25.168 7.353 -36.241 1.00 98.00 201 GLU A O 1
ATOM 1595 N N . GLY A 1 202 ? 24.934 5.308 -35.333 1.00 97.88 202 GLY A N 1
ATOM 1596 C CA . GLY A 1 202 ? 26.299 4.866 -35.602 1.00 97.88 202 GLY A CA 1
ATOM 1597 C C . GLY A 1 202 ? 26.621 4.890 -37.099 1.00 97.88 202 GLY A C 1
ATOM 1598 O O . GLY A 1 202 ? 27.594 5.527 -37.514 1.00 97.88 202 GLY A O 1
ATOM 1599 N N . ARG A 1 203 ? 25.768 4.276 -37.932 1.00 97.69 203 ARG A N 1
ATOM 1600 C CA . ARG A 1 203 ? 25.913 4.283 -39.403 1.00 97.69 203 ARG A CA 1
ATOM 1601 C C . ARG A 1 203 ? 25.909 5.701 -39.971 1.00 97.69 203 ARG A C 1
ATOM 1603 O O . ARG A 1 203 ? 26.777 6.041 -40.778 1.00 97.69 203 ARG A O 1
ATOM 1610 N N . ARG A 1 204 ? 24.973 6.544 -39.524 1.00 98.12 204 ARG A N 1
ATOM 1611 C CA . ARG A 1 204 ? 24.879 7.960 -39.905 1.00 98.12 204 ARG A CA 1
ATOM 1612 C C . ARG A 1 204 ? 26.191 8.688 -39.612 1.00 98.12 204 ARG A C 1
ATOM 1614 O O . ARG A 1 204 ? 26.718 9.362 -40.492 1.00 98.12 204 ARG A O 1
ATOM 1621 N N . ASN A 1 205 ? 26.750 8.522 -38.415 1.00 97.81 205 ASN A N 1
ATOM 1622 C CA . ASN A 1 205 ? 27.985 9.196 -38.010 1.00 97.81 205 ASN A CA 1
ATOM 1623 C C . ASN A 1 205 ? 29.199 8.737 -38.841 1.00 97.81 205 ASN A C 1
ATOM 1625 O O . ASN A 1 205 ? 30.013 9.568 -39.250 1.00 97.81 205 ASN A O 1
ATOM 1629 N N . VAL A 1 206 ? 29.296 7.439 -39.159 1.00 97.94 206 VAL A N 1
ATOM 1630 C CA . VAL A 1 206 ? 30.337 6.903 -40.058 1.00 97.94 206 VAL A CA 1
ATOM 1631 C C . VAL A 1 206 ? 30.219 7.507 -41.459 1.00 97.94 206 VAL A C 1
ATOM 1633 O O . VAL A 1 206 ? 31.223 7.937 -42.033 1.00 97.94 206 VAL A O 1
ATOM 1636 N N . LEU A 1 207 ? 29.003 7.589 -42.005 1.00 97.81 207 LEU A N 1
ATOM 1637 C CA . LEU A 1 207 ? 28.764 8.197 -43.315 1.00 97.81 207 LEU A CA 1
ATOM 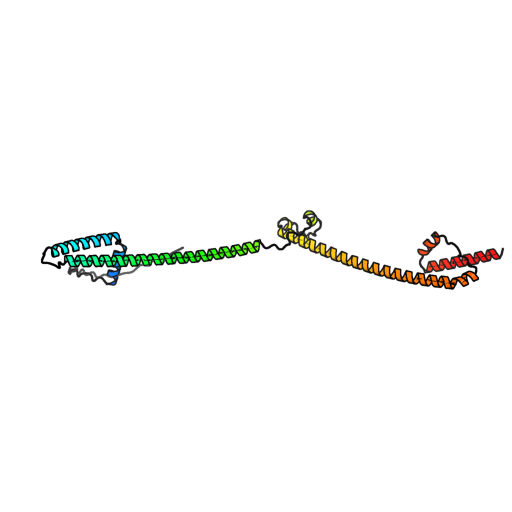1638 C C . LEU A 1 207 ? 29.120 9.685 -43.326 1.00 97.81 207 LEU A C 1
ATOM 1640 O O . LEU A 1 207 ? 29.813 10.122 -44.242 1.00 97.81 207 LEU A O 1
ATOM 1644 N N . ILE A 1 208 ? 28.729 10.442 -42.297 1.00 98.00 208 ILE A N 1
ATOM 1645 C CA . ILE A 1 208 ? 29.090 11.861 -42.153 1.00 98.00 208 ILE A CA 1
ATOM 1646 C C . ILE A 1 208 ? 30.614 12.029 -42.127 1.00 98.00 208 ILE A C 1
ATOM 1648 O O . ILE A 1 208 ? 31.156 12.863 -42.851 1.00 98.00 208 ILE A O 1
ATOM 1652 N N . SER A 1 209 ? 31.327 11.206 -41.352 1.00 97.62 209 SER A N 1
ATOM 1653 C CA . SER A 1 209 ? 32.795 11.234 -41.310 1.00 97.62 209 SER A CA 1
ATOM 1654 C C . SER A 1 209 ? 33.417 10.921 -42.679 1.00 97.62 209 SER A C 1
ATOM 1656 O O . SER A 1 209 ? 34.313 11.633 -43.137 1.00 97.62 209 SER A O 1
ATOM 1658 N N . SER A 1 210 ? 32.894 9.911 -43.386 1.00 97.81 210 SER A N 1
ATOM 1659 C CA . SER A 1 210 ? 33.342 9.553 -44.738 1.00 97.81 210 SER A CA 1
ATOM 1660 C C . SER A 1 210 ? 33.105 10.681 -45.746 1.00 97.81 210 SER A C 1
ATOM 1662 O O . SER A 1 210 ? 33.991 10.978 -46.551 1.00 97.81 210 SER A O 1
ATOM 1664 N N . ILE A 1 211 ? 31.938 11.330 -45.695 1.00 97.38 211 ILE A N 1
ATOM 1665 C CA . ILE A 1 211 ? 31.596 12.477 -46.543 1.00 97.38 211 ILE A CA 1
ATOM 1666 C C . ILE A 1 211 ? 32.564 13.626 -46.267 1.00 97.38 211 ILE A C 1
ATOM 1668 O O . ILE A 1 211 ? 33.225 14.079 -47.197 1.00 97.38 211 ILE A O 1
ATOM 1672 N N . ASN A 1 212 ? 32.746 14.019 -45.005 1.00 97.50 212 ASN A N 1
ATOM 1673 C CA . ASN A 1 212 ? 33.665 15.094 -44.625 1.00 97.50 212 ASN A CA 1
ATOM 1674 C C . ASN A 1 212 ? 35.107 14.805 -45.081 1.00 97.50 212 ASN A C 1
ATOM 1676 O O . ASN A 1 212 ? 35.778 15.677 -45.640 1.00 97.50 212 ASN A O 1
ATOM 1680 N N . GLY A 1 213 ? 35.574 13.563 -44.918 1.00 97.00 213 GLY A N 1
ATOM 1681 C CA . GLY A 1 213 ? 36.888 13.135 -45.401 1.00 97.00 213 GLY A CA 1
ATOM 1682 C C . GLY A 1 213 ? 37.022 13.224 -46.926 1.00 97.00 213 GLY A C 1
ATOM 1683 O O . GLY A 1 213 ? 38.021 13.740 -47.440 1.00 97.00 213 GLY A O 1
ATOM 1684 N N . LYS A 1 214 ? 36.005 12.770 -47.674 1.00 96.88 214 LYS A N 1
ATOM 1685 C CA . LYS A 1 214 ? 35.963 12.879 -49.143 1.00 96.88 214 LYS A CA 1
ATOM 1686 C C . LYS A 1 214 ? 35.907 14.336 -49.600 1.00 96.88 214 LYS A C 1
ATOM 1688 O O . LYS A 1 214 ? 36.644 14.699 -50.514 1.00 96.88 214 LYS A O 1
ATOM 1693 N N . GLU A 1 215 ? 35.110 15.181 -48.955 1.00 96.88 215 GLU A N 1
ATOM 1694 C CA . GLU A 1 215 ? 35.043 16.615 -49.245 1.00 96.88 215 GLU A CA 1
ATOM 1695 C C . GLU A 1 215 ? 36.391 17.302 -49.036 1.00 96.88 215 GLU A C 1
ATOM 1697 O O . GLU A 1 215 ? 36.833 18.074 -49.889 1.00 96.88 215 GLU A O 1
ATOM 1702 N N . GLN A 1 216 ? 37.085 17.005 -47.935 1.00 95.94 216 GLN A N 1
ATOM 1703 C CA . GLN A 1 216 ? 38.407 17.566 -47.672 1.00 95.94 216 GLN A CA 1
ATOM 1704 C C . GLN A 1 216 ? 39.436 17.102 -48.711 1.00 95.94 216 GLN A C 1
ATOM 1706 O O . GLN A 1 216 ? 40.227 17.912 -49.206 1.00 95.94 216 GLN A O 1
ATOM 1711 N N . ARG A 1 217 ? 39.387 15.825 -49.116 1.00 96.19 217 ARG A N 1
ATOM 1712 C CA . ARG A 1 217 ? 40.220 15.300 -50.208 1.00 96.19 217 ARG A CA 1
ATOM 1713 C C . ARG A 1 217 ? 39.922 15.999 -51.536 1.00 96.19 217 ARG A C 1
ATOM 1715 O O . ARG A 1 217 ? 40.863 16.370 -52.234 1.00 96.19 217 ARG A O 1
ATOM 1722 N N . LEU A 1 218 ? 38.650 16.220 -51.873 1.00 96.06 218 LEU A N 1
ATOM 1723 C CA . LEU A 1 218 ? 38.244 16.937 -53.087 1.00 96.06 218 LEU A CA 1
ATOM 1724 C C . LEU A 1 218 ? 38.707 18.398 -53.069 1.00 96.06 218 LEU A C 1
ATOM 1726 O O . LEU A 1 218 ? 39.257 18.870 -54.063 1.00 96.06 218 LEU A O 1
ATOM 1730 N N . LYS A 1 219 ? 38.565 19.097 -51.935 1.00 94.56 219 LYS A N 1
ATOM 1731 C CA . LYS A 1 219 ? 39.080 20.466 -51.751 1.00 94.56 219 LYS A CA 1
ATOM 1732 C C . LYS A 1 219 ? 40.599 20.521 -51.964 1.00 94.56 219 LYS A C 1
ATOM 1734 O O . LYS A 1 219 ? 41.083 21.382 -52.698 1.00 94.56 219 LYS A O 1
ATOM 1739 N N . SER A 1 220 ? 41.343 19.569 -51.392 1.00 94.81 220 SER A N 1
ATOM 1740 C CA . SER A 1 220 ? 42.797 19.451 -51.584 1.00 94.81 220 SER A CA 1
ATOM 1741 C C . SER A 1 220 ? 43.175 19.174 -53.044 1.00 94.81 220 SER A C 1
ATOM 1743 O O . SER A 1 220 ? 44.051 19.842 -53.595 1.00 94.81 220 SER A O 1
ATOM 1745 N N . LEU A 1 221 ? 42.500 18.218 -53.690 1.00 95.31 221 LEU A N 1
ATOM 1746 C CA . LEU A 1 221 ? 42.779 17.840 -55.072 1.00 95.31 221 LEU A CA 1
ATOM 1747 C C . LEU A 1 221 ? 42.482 18.987 -56.043 1.00 95.31 221 LEU A C 1
ATOM 1749 O O . LEU A 1 221 ? 43.301 19.259 -56.915 1.00 95.31 221 LEU A O 1
ATOM 1753 N N . ARG A 1 222 ? 41.366 19.704 -55.856 1.00 93.75 222 ARG A N 1
ATOM 1754 C CA . ARG A 1 222 ? 41.012 20.881 -56.663 1.00 93.75 222 ARG A CA 1
ATOM 1755 C C . ARG A 1 222 ? 42.118 21.937 -56.636 1.00 93.75 222 ARG A C 1
ATOM 1757 O O . ARG A 1 222 ? 42.487 22.451 -57.687 1.00 93.75 222 ARG A O 1
ATOM 1764 N N . SER A 1 223 ? 42.670 22.224 -55.456 1.00 93.75 223 SER A N 1
ATOM 1765 C CA . SER A 1 223 ? 43.795 23.156 -55.311 1.00 93.75 223 SER A CA 1
ATOM 1766 C C . SER A 1 223 ? 45.038 22.670 -56.069 1.00 93.75 223 SER A C 1
ATOM 1768 O O . SER A 1 223 ? 45.596 23.403 -56.884 1.00 93.75 223 SER A O 1
ATOM 1770 N N . LYS A 1 224 ? 45.421 21.396 -55.895 1.00 94.12 224 LYS A N 1
ATOM 1771 C CA . LYS A 1 224 ? 46.571 20.799 -56.599 1.00 94.12 224 LYS A CA 1
ATOM 1772 C C . LYS A 1 224 ? 46.410 20.805 -58.123 1.00 94.12 224 LYS A C 1
ATOM 1774 O O . LYS A 1 224 ? 47.360 21.138 -58.823 1.00 94.12 224 LYS A O 1
ATOM 1779 N N . ILE A 1 225 ? 45.224 20.474 -58.637 1.00 94.06 225 ILE A N 1
ATOM 1780 C CA . ILE A 1 225 ? 44.929 20.521 -60.077 1.00 94.06 225 ILE A CA 1
ATOM 1781 C C . ILE A 1 225 ? 45.041 21.956 -60.594 1.00 94.06 225 ILE A C 1
ATOM 1783 O O . ILE A 1 225 ? 45.653 22.169 -61.633 1.00 94.06 225 ILE A O 1
ATOM 1787 N N . SER A 1 226 ? 44.528 22.948 -59.860 1.00 91.94 226 SER A N 1
ATOM 1788 C CA . SER A 1 226 ? 44.658 24.358 -60.252 1.00 91.94 226 SER A CA 1
ATOM 1789 C C . SER A 1 226 ? 46.125 24.789 -60.371 1.00 91.94 226 SER A C 1
ATOM 1791 O O . SER A 1 226 ? 46.491 25.491 -61.317 1.00 91.94 226 SER A O 1
ATOM 1793 N N . LEU A 1 227 ? 46.977 24.352 -59.437 1.00 93.81 227 LEU A N 1
ATOM 1794 C CA . LEU A 1 227 ? 48.420 24.604 -59.490 1.00 93.81 227 LEU A CA 1
ATOM 1795 C C . LEU A 1 227 ? 49.066 23.925 -60.703 1.00 93.81 227 LEU A C 1
ATOM 1797 O O . LEU A 1 227 ? 49.809 24.572 -61.436 1.00 93.81 227 LEU A O 1
ATOM 1801 N N . LEU A 1 228 ? 48.738 22.653 -60.954 1.00 93.19 228 LEU A N 1
ATOM 1802 C CA . LEU A 1 228 ? 49.235 21.911 -62.114 1.00 93.19 228 LEU A CA 1
ATOM 1803 C C . LEU A 1 228 ? 48.816 22.569 -63.436 1.00 93.19 228 LEU A C 1
ATOM 1805 O O . LEU A 1 228 ? 49.654 22.745 -64.313 1.00 93.19 228 LEU A O 1
ATOM 1809 N N . MET A 1 229 ? 47.549 22.976 -63.566 1.00 87.62 229 MET A N 1
ATOM 1810 C CA . MET A 1 229 ? 47.047 23.688 -64.746 1.00 87.62 229 MET A CA 1
ATOM 1811 C C . MET A 1 229 ? 47.821 24.986 -64.987 1.00 87.62 229 MET A C 1
ATOM 1813 O O . MET A 1 229 ? 48.173 25.290 -66.122 1.00 87.62 229 MET A O 1
ATOM 1817 N N . THR A 1 230 ? 48.125 25.730 -63.920 1.00 90.06 230 THR A N 1
ATOM 1818 C CA . THR A 1 230 ? 48.895 26.979 -64.015 1.00 90.06 230 THR A CA 1
ATOM 1819 C C . THR A 1 230 ? 50.334 26.708 -64.457 1.00 90.06 230 THR A C 1
ATOM 1821 O O . THR A 1 230 ? 50.847 27.406 -65.327 1.00 90.06 230 THR A O 1
ATOM 1824 N N . ALA A 1 231 ? 50.969 25.669 -63.908 1.00 92.44 231 ALA A N 1
ATOM 1825 C CA . ALA A 1 231 ? 52.337 25.282 -64.245 1.00 92.44 231 ALA A CA 1
ATOM 1826 C C . ALA A 1 231 ? 52.475 24.697 -65.665 1.00 92.44 231 ALA A C 1
ATOM 1828 O O . ALA A 1 231 ? 53.486 24.922 -66.324 1.00 92.44 231 ALA A O 1
ATOM 1829 N N . ALA A 1 232 ? 51.469 23.960 -66.147 1.00 87.06 232 ALA A N 1
ATOM 1830 C CA . ALA A 1 232 ? 51.480 23.321 -67.465 1.00 87.06 232 ALA A CA 1
ATOM 1831 C C . ALA A 1 232 ? 51.116 24.276 -68.618 1.00 87.06 232 ALA A C 1
ATOM 1833 O O . ALA A 1 232 ? 51.463 24.005 -69.767 1.00 87.06 232 ALA A O 1
ATOM 1834 N N . LYS A 1 233 ? 50.454 25.403 -68.326 1.00 85.06 233 LYS A N 1
ATOM 1835 C CA . LYS A 1 233 ? 50.003 26.396 -69.313 1.00 85.06 233 LYS A CA 1
ATOM 1836 C C . LYS A 1 233 ? 51.083 26.880 -70.306 1.00 85.06 233 LYS A C 1
ATOM 1838 O O . LYS A 1 233 ? 50.817 26.810 -71.502 1.00 85.06 233 LYS A O 1
ATOM 1843 N N . PRO A 1 234 ? 52.296 27.303 -69.892 1.00 84.94 234 PRO A N 1
ATOM 1844 C CA . PRO A 1 234 ? 53.318 27.754 -70.846 1.00 84.94 234 PRO A CA 1
ATOM 1845 C C . PRO A 1 234 ? 53.798 26.635 -71.782 1.00 84.94 234 PRO A C 1
ATOM 1847 O O . PRO A 1 234 ? 54.086 26.878 -72.950 1.00 84.94 234 PRO A O 1
ATOM 1850 N N . VAL A 1 235 ? 53.852 25.392 -71.291 1.00 84.94 235 VAL A N 1
ATOM 1851 C CA . VAL A 1 235 ? 54.216 24.221 -72.103 1.00 84.94 235 VAL A CA 1
ATOM 1852 C C . VAL A 1 235 ? 53.110 23.902 -73.111 1.00 84.94 235 VAL A C 1
ATOM 1854 O O . VAL A 1 235 ? 53.402 23.636 -74.275 1.00 84.94 235 VAL A O 1
ATOM 1857 N N . GLN A 1 236 ? 51.844 23.983 -72.690 1.00 81.25 236 GLN A N 1
ATOM 1858 C CA . GLN A 1 236 ? 50.689 23.828 -73.576 1.00 81.25 236 GLN A CA 1
ATOM 1859 C C . GLN A 1 236 ? 50.697 24.870 -74.708 1.00 81.25 236 GLN A C 1
ATOM 1861 O O . GLN A 1 236 ? 50.497 24.508 -75.867 1.00 81.25 236 GLN A O 1
ATOM 1866 N N . GLU A 1 237 ? 50.958 26.140 -74.380 1.00 82.38 237 GLU A N 1
ATOM 1867 C CA . GLU A 1 237 ? 51.058 27.236 -75.352 1.00 82.38 237 GLU A CA 1
ATOM 1868 C C . GLU A 1 237 ? 52.217 27.013 -76.341 1.00 82.38 237 GLU A C 1
ATOM 1870 O O . GLU A 1 237 ? 52.037 27.198 -77.543 1.00 82.38 237 GLU A O 1
ATOM 1875 N N . ALA A 1 238 ? 53.375 26.534 -75.869 1.00 81.19 238 ALA A N 1
ATOM 1876 C CA . ALA A 1 238 ? 54.542 26.261 -76.712 1.00 81.19 238 ALA A CA 1
ATOM 1877 C C . ALA A 1 238 ? 54.362 25.061 -77.662 1.00 81.19 238 ALA A C 1
ATOM 1879 O O . ALA A 1 238 ? 54.856 25.088 -78.787 1.00 81.19 238 ALA A O 1
ATOM 1880 N N . LEU A 1 239 ? 53.660 24.009 -77.228 1.00 76.75 239 LEU A N 1
ATOM 1881 C CA . LEU A 1 239 ? 53.388 22.823 -78.051 1.00 76.75 239 LEU A CA 1
ATOM 1882 C C . LEU A 1 239 ? 52.214 23.024 -79.029 1.00 76.75 239 LEU A C 1
ATOM 1884 O O . LEU A 1 239 ? 51.940 22.133 -79.831 1.00 76.75 239 LEU A O 1
ATOM 1888 N N . GLY A 1 240 ? 51.498 24.154 -78.960 1.00 69.50 240 GLY A N 1
ATOM 1889 C CA . GLY A 1 240 ? 50.350 24.439 -79.829 1.00 69.50 240 GLY A CA 1
ATOM 1890 C C . GLY A 1 240 ? 49.177 23.468 -79.649 1.00 69.50 240 GLY A C 1
ATOM 1891 O O . GLY A 1 240 ? 48.297 23.392 -80.509 1.00 69.50 240 GLY A O 1
ATOM 1892 N N . VAL A 1 241 ? 49.150 22.717 -78.542 1.00 66.62 241 VAL A N 1
ATOM 1893 C CA . VAL A 1 241 ? 48.088 21.752 -78.235 1.00 66.62 241 VAL A CA 1
ATOM 1894 C C . VAL A 1 241 ? 46.892 22.531 -77.690 1.00 66.62 241 VAL A C 1
ATOM 1896 O O . VAL A 1 241 ? 46.682 22.660 -76.481 1.00 66.62 241 VAL A O 1
ATOM 1899 N N . GLY A 1 242 ? 46.106 23.107 -78.601 1.00 58.97 242 GLY A N 1
ATOM 1900 C CA . GLY A 1 242 ? 44.745 23.539 -78.289 1.00 58.97 242 GLY A CA 1
ATOM 1901 C C . GLY A 1 242 ? 43.929 22.345 -77.794 1.00 58.97 242 GLY A C 1
ATOM 1902 O O . GLY A 1 242 ? 44.268 21.215 -78.127 1.00 58.97 242 GLY A O 1
ATOM 1903 N N . ASN A 1 243 ? 42.900 22.597 -76.976 1.00 58.72 243 ASN A N 1
ATOM 1904 C CA . ASN A 1 243 ? 42.062 21.606 -76.284 1.00 58.72 243 ASN A CA 1
ATOM 1905 C C . ASN A 1 243 ? 41.777 20.375 -77.168 1.00 58.72 243 ASN A C 1
ATOM 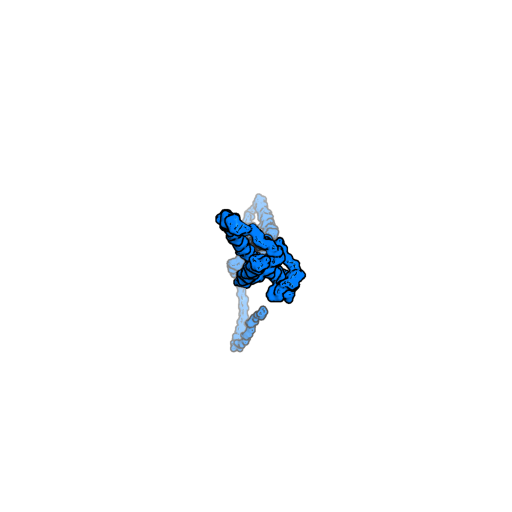1907 O O . ASN A 1 243 ? 40.825 20.372 -77.951 1.00 58.72 243 ASN A O 1
ATOM 1911 N N . ALA A 1 244 ? 42.639 19.359 -77.083 1.00 52.84 244 ALA A N 1
ATOM 1912 C CA . ALA A 1 244 ? 42.614 18.242 -78.008 1.00 52.84 244 ALA A CA 1
ATOM 1913 C C . ALA A 1 244 ? 41.389 17.378 -77.707 1.00 52.84 244 ALA A C 1
ATOM 1915 O O . ALA A 1 244 ? 41.140 17.022 -76.557 1.00 52.84 244 ALA A O 1
ATOM 1916 N N . SER A 1 245 ? 40.627 17.153 -78.777 1.00 51.16 245 SER A N 1
ATOM 1917 C CA . SER A 1 245 ? 39.406 16.365 -78.932 1.00 51.16 245 SER A CA 1
ATOM 1918 C C . SER A 1 245 ? 38.378 16.445 -77.791 1.00 51.16 245 SER A C 1
ATOM 1920 O O . SER A 1 245 ? 38.486 15.906 -76.686 1.00 51.16 245 SER A O 1
ATOM 1922 N N . ALA A 1 246 ? 37.255 17.076 -78.126 1.00 50.09 246 ALA A N 1
ATOM 1923 C CA . ALA A 1 246 ? 35.985 16.785 -77.497 1.00 50.09 246 ALA A CA 1
ATOM 1924 C C . ALA A 1 246 ? 35.635 15.310 -77.762 1.00 50.09 246 ALA A C 1
ATOM 1926 O O . ALA A 1 246 ? 34.876 15.008 -78.678 1.00 50.09 246 ALA A O 1
ATOM 1927 N N . SER A 1 247 ? 36.171 14.384 -76.957 1.00 54.97 247 SER A N 1
ATOM 1928 C CA . SER A 1 247 ? 35.510 13.095 -76.791 1.00 54.97 247 SER A CA 1
ATOM 1929 C C . SER A 1 247 ? 34.064 13.396 -76.408 1.00 54.97 247 SER A C 1
ATOM 1931 O O . SER A 1 247 ? 33.794 14.304 -75.605 1.00 54.97 247 SER A O 1
ATOM 1933 N N . SER A 1 248 ? 33.126 12.730 -77.075 1.00 57.81 248 SER A N 1
ATOM 1934 C CA . SER A 1 248 ? 31.704 12.932 -76.810 1.00 57.81 248 SER A CA 1
ATOM 1935 C C . SER A 1 248 ? 31.459 12.765 -75.305 1.00 57.81 248 SER A C 1
ATOM 1937 O O . SER A 1 248 ? 32.115 11.958 -74.638 1.00 57.81 248 SER A O 1
ATOM 1939 N N . ALA A 1 249 ? 30.556 13.557 -74.725 1.00 60.69 249 ALA A N 1
ATOM 1940 C CA . ALA A 1 249 ? 30.215 13.419 -73.305 1.00 60.69 249 ALA A CA 1
ATOM 1941 C C . ALA A 1 249 ? 29.814 11.967 -72.953 1.00 60.69 249 ALA A C 1
ATOM 1943 O O . ALA A 1 249 ? 30.085 11.500 -71.849 1.00 60.69 249 ALA A O 1
ATOM 1944 N N . GLU A 1 250 ? 29.265 11.247 -73.935 1.00 63.97 250 GLU A N 1
ATOM 1945 C CA . GLU A 1 250 ? 28.916 9.825 -73.895 1.00 63.97 250 GLU A CA 1
ATOM 1946 C C . GLU A 1 250 ? 30.135 8.895 -73.811 1.00 63.97 250 GLU A C 1
ATOM 1948 O O . GLU A 1 250 ? 30.142 7.960 -73.017 1.00 63.97 250 GLU A O 1
ATOM 1953 N N . GLN A 1 251 ? 31.217 9.157 -74.549 1.00 69.00 251 GLN A N 1
ATOM 1954 C CA . GLN A 1 251 ? 32.448 8.378 -74.391 1.00 69.00 251 GLN A CA 1
ATOM 1955 C C . GLN A 1 251 ? 33.025 8.562 -72.986 1.00 69.00 251 GLN A C 1
ATOM 1957 O O . GLN A 1 251 ? 33.378 7.576 -72.345 1.00 69.00 251 GLN A O 1
ATOM 1962 N N . ARG A 1 252 ? 33.060 9.797 -72.458 1.00 68.88 252 ARG A N 1
ATOM 1963 C CA . ARG A 1 252 ? 33.577 10.073 -71.101 1.00 68.88 252 ARG A CA 1
ATOM 1964 C C . ARG A 1 252 ? 32.798 9.348 -70.000 1.00 68.88 252 ARG A C 1
ATOM 1966 O O . ARG A 1 252 ? 33.411 8.910 -69.027 1.00 68.88 252 ARG A O 1
ATOM 1973 N N . SER A 1 253 ? 31.479 9.205 -70.136 1.00 72.44 253 SER A N 1
ATOM 1974 C CA . SER A 1 253 ? 30.681 8.442 -69.170 1.00 72.44 253 SER A CA 1
ATOM 1975 C C . SER A 1 253 ? 30.966 6.939 -69.263 1.00 72.44 253 SER A C 1
ATOM 1977 O O . SER A 1 253 ? 31.171 6.306 -68.227 1.00 72.44 253 SER A O 1
ATOM 1979 N N . LEU A 1 254 ? 31.095 6.385 -70.474 1.00 78.06 254 LEU A N 1
ATOM 1980 C CA . LEU A 1 254 ? 31.484 4.985 -70.690 1.00 78.06 254 LEU A CA 1
ATOM 1981 C C . LEU A 1 254 ? 32.888 4.682 -70.144 1.00 78.06 254 LEU A C 1
ATOM 1983 O O . LEU A 1 254 ? 33.094 3.653 -69.503 1.00 78.06 254 LEU A O 1
ATOM 1987 N N . PHE A 1 255 ? 33.833 5.609 -70.308 1.00 74.50 255 PHE A N 1
ATOM 1988 C CA . PHE A 1 255 ? 35.175 5.513 -69.729 1.00 74.50 255 PHE A CA 1
ATOM 1989 C C . PHE A 1 255 ? 35.174 5.426 -68.205 1.00 74.50 255 PHE A C 1
ATOM 1991 O O . PHE A 1 255 ? 35.974 4.688 -67.638 1.00 74.50 255 PHE A O 1
ATOM 1998 N N . SER A 1 256 ? 34.283 6.166 -67.537 1.00 76.19 256 SER A N 1
ATOM 1999 C CA . SER A 1 256 ? 34.199 6.166 -66.070 1.00 76.19 256 SER A CA 1
ATOM 2000 C C . SER A 1 256 ? 33.714 4.835 -65.485 1.00 76.19 256 SER A C 1
ATOM 2002 O O . SER A 1 256 ? 33.929 4.571 -64.303 1.00 76.19 256 SER A O 1
ATOM 2004 N N . LEU A 1 257 ? 33.090 3.992 -66.315 1.00 84.38 257 LEU A N 1
ATOM 2005 C CA . LEU A 1 257 ? 32.622 2.658 -65.949 1.00 84.38 257 LEU A CA 1
ATOM 2006 C C . LEU A 1 257 ? 33.710 1.582 -66.129 1.00 84.38 257 LEU A C 1
ATOM 2008 O O . LEU A 1 257 ? 33.558 0.463 -65.638 1.00 84.38 257 LEU A O 1
ATOM 2012 N N . LEU A 1 258 ? 34.800 1.899 -66.836 1.00 85.25 258 LEU A N 1
ATOM 2013 C CA . LEU A 1 258 ? 35.863 0.949 -67.141 1.00 85.25 258 LEU A CA 1
ATOM 2014 C C . LEU A 1 258 ? 36.836 0.813 -65.953 1.00 85.25 258 LEU A C 1
ATOM 2016 O O . LEU A 1 258 ? 37.233 1.824 -65.366 1.00 85.25 258 LEU A O 1
ATOM 2020 N N . PRO A 1 259 ? 37.282 -0.411 -65.605 1.00 89.31 259 PRO A N 1
ATOM 2021 C CA . PRO A 1 259 ? 38.387 -0.606 -64.671 1.00 89.31 259 PRO A CA 1
ATOM 2022 C C . PRO A 1 259 ? 39.626 0.203 -65.073 1.00 89.31 259 PRO A C 1
ATOM 2024 O O . PRO A 1 259 ? 39.905 0.379 -66.261 1.00 89.31 259 PRO A O 1
ATOM 2027 N N . HIS A 1 260 ? 40.387 0.669 -64.079 1.00 82.31 260 HIS A N 1
ATOM 2028 C CA . HIS A 1 260 ? 41.491 1.609 -64.290 1.00 82.31 260 HIS A CA 1
ATOM 2029 C C . HIS A 1 260 ? 42.493 1.139 -65.357 1.00 82.31 260 HIS A C 1
ATOM 2031 O O . HIS A 1 260 ? 42.806 1.899 -66.272 1.00 82.31 260 HIS A O 1
ATOM 2037 N N . ASP A 1 261 ? 42.913 -0.123 -65.311 1.00 90.38 261 ASP A N 1
ATOM 2038 C CA . ASP A 1 261 ? 43.921 -0.664 -66.231 1.00 90.38 261 ASP A CA 1
ATOM 2039 C C . ASP A 1 261 ? 43.436 -0.676 -67.689 1.00 90.38 261 ASP A C 1
ATOM 2041 O O . ASP A 1 261 ? 44.178 -0.342 -68.613 1.00 90.38 261 ASP A O 1
ATOM 2045 N N . LEU A 1 262 ? 42.153 -0.980 -67.902 1.00 88.50 262 LEU A N 1
ATOM 2046 C CA . LEU A 1 262 ? 41.544 -0.952 -69.231 1.00 88.50 262 LEU A CA 1
ATOM 2047 C C . LEU A 1 262 ? 41.357 0.482 -69.741 1.00 88.50 262 LEU A C 1
ATOM 2049 O O . LEU A 1 262 ? 41.500 0.726 -70.938 1.00 88.50 262 LEU A O 1
ATOM 2053 N N . SER A 1 263 ? 41.083 1.439 -68.846 1.00 84.38 263 SER A N 1
ATOM 2054 C CA . SER A 1 263 ? 40.978 2.858 -69.215 1.00 84.38 263 SER A CA 1
ATOM 2055 C C . SER A 1 263 ? 42.311 3.399 -69.744 1.00 84.38 263 SER A C 1
ATOM 2057 O O . SER A 1 263 ? 42.340 4.108 -70.748 1.00 84.38 263 SER A O 1
ATOM 2059 N N . VAL A 1 264 ? 43.425 2.991 -69.127 1.00 86.62 264 VAL A N 1
ATOM 2060 C CA . VAL A 1 264 ? 44.782 3.376 -69.536 1.00 86.62 264 VAL A CA 1
ATOM 2061 C C . VAL A 1 264 ? 45.118 2.776 -70.900 1.00 86.62 264 VAL A C 1
ATOM 2063 O O . VAL A 1 264 ? 45.572 3.503 -71.783 1.00 86.62 264 VAL A O 1
ATOM 2066 N N . LEU A 1 265 ? 44.844 1.482 -71.101 1.00 87.94 265 LEU A N 1
ATOM 2067 C CA . LEU A 1 265 ? 45.074 0.813 -72.386 1.00 87.94 265 LEU A CA 1
ATOM 2068 C C . LEU A 1 265 ? 44.260 1.436 -73.519 1.00 87.94 265 LEU A C 1
AT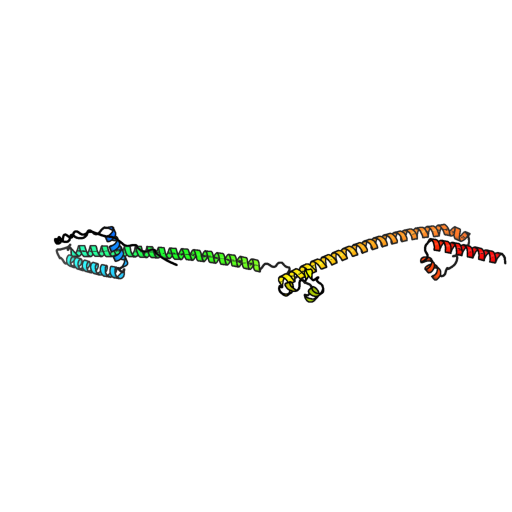OM 2070 O O . LEU A 1 265 ? 44.795 1.632 -74.608 1.00 87.94 265 LEU A O 1
ATOM 2074 N N . TYR A 1 266 ? 42.995 1.787 -73.274 1.00 84.19 266 TYR A N 1
ATOM 2075 C CA . TYR A 1 266 ? 42.188 2.470 -74.280 1.00 84.19 266 TYR A CA 1
ATOM 2076 C C . TYR A 1 266 ? 42.806 3.821 -74.652 1.00 84.19 266 TYR A C 1
ATOM 2078 O O . TYR A 1 266 ? 42.970 4.104 -75.836 1.00 84.19 266 TYR A O 1
ATOM 2086 N N . VAL A 1 267 ? 43.167 4.653 -73.665 1.00 83.31 267 VAL A N 1
ATOM 2087 C CA . VAL A 1 267 ? 43.757 5.979 -73.928 1.00 83.31 267 VAL A CA 1
ATOM 2088 C C . VAL A 1 267 ? 45.061 5.846 -74.717 1.00 83.31 267 VAL A C 1
ATOM 2090 O O . VAL A 1 267 ? 45.302 6.618 -75.641 1.00 83.31 267 VAL A O 1
ATOM 2093 N N . GLN A 1 268 ? 45.884 4.842 -74.404 1.00 85.88 268 GLN A N 1
ATOM 2094 C CA . GLN A 1 268 ? 47.103 4.542 -75.160 1.00 85.88 268 GLN A CA 1
ATOM 2095 C C . GLN A 1 268 ? 46.805 4.082 -76.593 1.00 85.88 268 GLN A C 1
ATOM 2097 O O . GLN A 1 268 ? 47.469 4.533 -77.525 1.00 85.88 268 GLN A O 1
ATOM 2102 N N . ALA A 1 269 ? 45.809 3.216 -76.784 1.00 85.44 269 ALA A N 1
ATOM 2103 C CA . ALA A 1 269 ? 45.409 2.728 -78.101 1.00 85.44 269 ALA A CA 1
ATOM 2104 C C . ALA A 1 269 ? 44.829 3.849 -78.981 1.00 85.44 269 ALA A C 1
ATOM 2106 O O . ALA A 1 269 ? 45.144 3.926 -80.167 1.00 85.44 269 ALA A O 1
ATOM 2107 N N . GLU A 1 270 ? 44.026 4.743 -78.403 1.00 80.88 270 GLU A N 1
ATOM 2108 C CA . GLU A 1 270 ? 43.499 5.931 -79.077 1.00 80.88 270 GLU A CA 1
ATOM 2109 C C . GLU A 1 270 ? 44.615 6.917 -79.436 1.00 80.88 270 GLU A C 1
ATOM 2111 O O . GLU A 1 270 ? 44.715 7.321 -80.592 1.00 80.88 270 GLU A O 1
ATOM 2116 N N . ALA A 1 271 ? 45.511 7.229 -78.496 1.00 80.94 271 ALA A N 1
ATOM 2117 C CA . ALA A 1 271 ? 46.663 8.081 -78.776 1.00 80.94 271 ALA A CA 1
ATOM 2118 C C . ALA A 1 271 ? 47.532 7.505 -79.908 1.00 80.94 271 ALA A C 1
ATOM 2120 O O . ALA A 1 271 ? 47.981 8.242 -80.783 1.00 80.94 271 ALA A O 1
ATOM 2121 N N . TYR A 1 272 ? 47.738 6.184 -79.927 1.00 84.56 272 TYR A N 1
ATOM 2122 C CA . TYR A 1 272 ? 48.474 5.514 -80.998 1.00 84.56 272 TYR A CA 1
ATOM 2123 C C . TYR A 1 272 ? 47.751 5.605 -82.349 1.00 84.56 272 TYR A C 1
ATOM 2125 O O . TYR A 1 272 ? 48.383 5.909 -83.362 1.00 84.56 272 TYR A O 1
ATOM 2133 N N . ARG A 1 273 ? 46.427 5.395 -82.375 1.00 81.81 273 ARG A N 1
ATOM 2134 C CA . ARG A 1 273 ? 45.603 5.550 -83.585 1.00 81.81 273 ARG A CA 1
ATOM 2135 C C . ARG A 1 273 ? 45.726 6.961 -84.164 1.00 81.81 273 ARG A C 1
ATOM 2137 O O . ARG A 1 273 ? 46.010 7.101 -85.351 1.00 81.81 273 ARG A O 1
ATOM 2144 N N . ASP A 1 274 ? 45.580 7.985 -83.329 1.00 77.94 274 ASP A N 1
ATOM 2145 C CA . ASP A 1 274 ? 45.609 9.385 -83.759 1.00 77.94 274 ASP A CA 1
ATOM 2146 C C . ASP A 1 274 ? 46.991 9.787 -84.320 1.00 77.94 274 ASP A C 1
ATOM 2148 O O . ASP A 1 274 ? 47.079 10.509 -85.318 1.00 77.94 274 ASP A O 1
ATOM 2152 N N . ILE A 1 275 ? 48.084 9.271 -83.736 1.00 80.75 275 ILE A N 1
ATOM 2153 C CA . ILE A 1 275 ? 49.449 9.459 -84.260 1.00 80.75 275 ILE A CA 1
ATOM 2154 C C . ILE A 1 275 ? 49.580 8.844 -85.660 1.00 80.75 275 ILE A C 1
ATOM 2156 O O . ILE A 1 275 ? 50.071 9.504 -86.580 1.00 80.75 275 ILE A O 1
ATOM 2160 N N . MET A 1 276 ? 49.110 7.607 -85.843 1.00 80.81 276 MET A N 1
ATOM 2161 C CA . MET A 1 276 ? 49.209 6.893 -87.119 1.00 80.81 276 MET A CA 1
ATOM 2162 C C . MET A 1 276 ? 48.360 7.539 -88.227 1.00 80.81 276 MET A C 1
ATOM 2164 O O . MET A 1 276 ? 48.826 7.674 -89.361 1.00 80.81 276 MET A O 1
ATOM 2168 N N . GLU A 1 277 ? 47.146 8.001 -87.915 1.00 74.56 277 GLU A N 1
ATOM 2169 C CA . GLU A 1 277 ? 46.295 8.735 -88.864 1.00 74.56 277 GLU A CA 1
ATOM 2170 C C . GLU A 1 277 ? 46.896 10.100 -89.253 1.00 74.56 277 GLU A C 1
ATOM 2172 O O . GLU A 1 277 ? 46.826 10.518 -90.415 1.00 74.56 277 GLU A O 1
ATOM 2177 N N . GLY A 1 278 ? 47.541 10.789 -88.305 1.00 69.06 278 GLY A N 1
ATOM 2178 C CA . GLY A 1 278 ? 48.245 12.050 -88.550 1.00 69.06 278 GLY A CA 1
ATOM 2179 C C . GLY A 1 278 ? 49.525 11.906 -89.384 1.00 69.06 278 GLY A C 1
ATOM 2180 O O . GLY A 1 278 ? 49.902 12.834 -90.106 1.00 69.06 278 GLY A O 1
ATOM 2181 N N . GLU A 1 279 ? 50.207 10.760 -89.321 1.00 65.12 279 GLU A N 1
ATOM 2182 C CA . GLU A 1 279 ? 51.323 10.445 -90.223 1.00 65.12 279 GLU A CA 1
ATOM 2183 C C . GLU A 1 279 ? 50.854 10.115 -91.642 1.00 65.12 279 GLU A C 1
ATOM 2185 O O . GLU A 1 279 ? 51.492 10.544 -92.606 1.00 65.12 279 GLU A O 1
ATOM 2190 N N . ALA A 1 280 ? 49.725 9.416 -91.790 1.00 59.44 280 ALA A N 1
ATOM 2191 C CA . ALA A 1 280 ? 49.145 9.106 -93.096 1.00 59.44 280 ALA A CA 1
ATOM 2192 C C . ALA A 1 280 ? 48.747 10.378 -93.870 1.00 59.44 280 ALA A C 1
ATOM 2194 O O . ALA A 1 280 ? 49.071 10.499 -95.049 1.00 59.44 280 ALA A O 1
ATOM 2195 N N . LYS A 1 281 ? 48.150 11.371 -93.192 1.00 57.88 281 LYS A N 1
ATOM 2196 C CA . LYS A 1 281 ? 47.800 12.688 -93.770 1.00 57.88 281 LYS A CA 1
ATOM 2197 C C . LYS A 1 281 ? 48.993 13.566 -94.162 1.00 57.88 281 LYS A C 1
ATOM 2199 O O . LYS A 1 281 ? 48.810 14.503 -94.926 1.00 57.88 281 LYS A O 1
ATOM 2204 N N . ARG A 1 282 ? 50.193 13.316 -93.624 1.00 55.28 282 ARG A N 1
ATOM 2205 C CA . ARG A 1 282 ? 51.422 14.063 -93.968 1.00 55.28 282 ARG A CA 1
ATOM 2206 C C . ARG A 1 282 ? 52.191 13.467 -95.149 1.00 55.28 282 ARG A C 1
ATOM 2208 O O . ARG A 1 282 ? 53.113 14.110 -95.640 1.00 55.28 282 ARG A O 1
ATOM 2215 N N . ARG A 1 283 ? 51.855 12.242 -95.573 1.00 52.72 283 ARG A N 1
ATOM 2216 C CA . ARG A 1 283 ? 52.488 11.549 -96.711 1.00 52.72 283 ARG A CA 1
ATOM 2217 C C . ARG A 1 283 ? 51.705 11.684 -98.028 1.00 52.72 283 ARG A C 1
ATOM 2219 O O . ARG A 1 283 ? 52.215 11.245 -99.054 1.00 52.72 283 ARG A O 1
ATOM 2226 N N . THR A 1 284 ? 50.508 12.271 -97.994 1.00 45.53 284 THR A N 1
ATOM 2227 C CA . THR A 1 284 ? 49.685 12.674 -99.152 1.00 45.53 284 THR A CA 1
ATOM 2228 C C . THR A 1 284 ? 49.759 14.175 -99.353 1.00 45.53 284 THR A C 1
ATOM 2230 O O . THR A 1 284 ? 49.892 14.605 -100.516 1.00 45.53 284 THR A O 1
#

InterPro domains:
  IPR019163 THO complex, subunit 5 [PF09766] (90-277)
  IPR019163 THO complex, subunit 5 [PTHR13375] (76-277)

Radius of gyration: 67.26 Å; chains: 1; bounding box: 100×88×189 Å

Secondary structure (DSSP, 8-state):
--------------------PPP----PPP---HHHHHHHHHHHHHHS-HHHHHHHHHHHHHHHHHHHHHHHTT-S----HHHHHHHHHHHHHHHHHHHHHHHHHHHHHHHHHHHHHHHHHHHHHHHHHHHHHHHHHHHHT---S-TT-----HHHHHHHS-HHHH-HHHHTT-HHHHHHHHHHHHHHHHHHHHHHHHHHHHHHHHHHHHHHHHHHHHHHHHHHHHHHHHHHHHHHHHTT--S-----HHHHHHHHTS-HHHHHHHHHHHHHHHHHHHHHTT--

Foldseek 3Di:
DDDDDDDDDDDDDDDDDDDDDDDDDDDDPDDDDPVNVVVVLLVVLQPQDLVNLVVLLVVLVVVLVVLVVVVVVPDPDNDDPSNVVSVVSNVSSVVSPVSSVVVVVVVVVVVVVVVVVVVVVVVVVVVVVVVVVVVVVVVVPDDPVCPPDDFDDPVVCVVPPDCVLCVCVPLVVDVVSVVVSRVVRVVVVVVVVVVVVVVVVVVVVVVVVVVVVVVVVVVVVVVVVVVVCVVCVVVCVVVVDDPPDPPDPVVVVVLVVDDPVVSVVVVVVVVVVVVVVVVVVVVD

pLDDT: mean 82.05, std 17.87, range [30.23, 98.56]